Protein AF-A0A812Q4A5-F1 (afdb_monomer_lite)

Foldseek 3Di:
DVVVVVVVVVVVVVVVVVVVVVVVVVLQVVLLVVLVVLLVVLVVLLVQLVVLLVVLVVCLVVVVVCNVVSLVSSVVSLVVSLVSLVVSLVVLVPRDHPSSVVSNVSSVVSVVVSVVSVVSSVVSVVSSVVVVLVVLLVVLLVLLVVLLVLLVVLCVLCVQQPDPVSLVVDDLVRLVVSLVVSQVSLVVSVVSLVVSVVSLVVQLVVLVPDPCSPVSNVSSVVSNVSSVVSCVSSVVSNDRDPVSVVVNVVVVVVVVVVVVVVVVVVVVVVVVVVVVVCVVVPDDPVVVVVVVVVVVVVVVVVVVVPD

Organism: Symbiodinium pilosum (NCBI:txid2952)

Radius of gyration: 51.43 Å; chains: 1; bounding box: 138×44×160 Å

Secondary structure (DSSP, 8-state):
-HHHHHHHHHHHHHHHHHHHHHHHHHHHHHHHHHHHHHHHHHHHHHHHHHHHHHHHHHHHHHT-S-HHHHHHHHHHHHHHHHHHHHHHHHHHTT--SHHHHHHHHHHHHHHHHHHHHHHHHHHHHHHHHHHHHHHHHHHHHHHHHHHHHHHHHHHHHHTTTS-HHHHHHS-HHHHHHHHHHHHHHHHHHHHHHHHHHHHHHHHHHHHTTSTTHHHHHHHHHHHHHHHHHHHHHHGGGGS--HHHHHHHHHHHHHHHHHHHHHHHHHHHHHHHHHHHHHHHS---HHHHHHHHHHHHHHHHHHHHTT-

Structure (mmCIF, N/CA/C/O backbone):
data_AF-A0A812Q4A5-F1
#
_entry.id   AF-A0A812Q4A5-F1
#
loop_
_atom_site.group_PDB
_atom_site.id
_atom_site.type_symbol
_atom_site.label_atom_id
_atom_site.label_alt_id
_atom_site.label_comp_id
_atom_site.label_asym_id
_atom_site.label_entity_id
_atom_site.label_seq_id
_atom_site.pdbx_PDB_ins_code
_atom_site.Cartn_x
_atom_site.Cartn_y
_atom_site.Cartn_z
_atom_site.occupancy
_atom_site.B_iso_or_equiv
_atom_site.auth_seq_id
_atom_site.auth_comp_id
_atom_site.auth_asym_id
_atom_site.auth_atom_id
_atom_site.pdbx_PDB_model_num
ATOM 1 N N . MET A 1 1 ? 56.540 -7.519 -80.095 1.00 78.31 1 MET A N 1
ATOM 2 C CA . MET A 1 1 ? 56.152 -8.317 -78.908 1.00 78.31 1 MET A CA 1
ATOM 3 C C . MET A 1 1 ? 56.169 -7.495 -77.610 1.00 78.31 1 MET A C 1
ATOM 5 O O . MET A 1 1 ? 55.122 -7.383 -76.990 1.00 78.31 1 MET A O 1
ATOM 9 N N . LYS A 1 2 ? 57.275 -6.821 -77.245 1.00 91.12 2 LYS A N 1
ATOM 10 C CA . LYS A 1 2 ? 57.404 -6.014 -76.005 1.00 91.12 2 LYS A CA 1
ATOM 11 C C . LYS A 1 2 ? 56.288 -4.969 -75.765 1.00 91.12 2 LYS A C 1
ATOM 13 O O . LYS A 1 2 ? 55.636 -5.008 -74.731 1.00 91.12 2 LYS A O 1
ATOM 18 N N . LYS A 1 3 ? 55.971 -4.129 -76.762 1.00 92.06 3 LYS A N 1
ATOM 19 C CA . LYS A 1 3 ? 54.892 -3.114 -76.670 1.00 92.06 3 LYS A CA 1
ATOM 20 C C . LYS A 1 3 ? 53.494 -3.700 -76.402 1.00 92.06 3 LYS A C 1
ATOM 22 O O . LYS A 1 3 ? 52.650 -3.052 -75.792 1.00 92.06 3 LYS A O 1
ATOM 27 N N . VAL A 1 4 ? 53.227 -4.918 -76.882 1.00 93.38 4 VAL A N 1
ATOM 28 C CA . VAL A 1 4 ? 51.934 -5.593 -76.670 1.00 93.38 4 VAL A CA 1
ATOM 29 C C . VAL A 1 4 ? 51.833 -6.093 -75.229 1.00 93.38 4 VAL A C 1
ATOM 31 O O . VAL A 1 4 ? 50.792 -5.912 -74.604 1.00 93.38 4 VAL A O 1
ATOM 34 N N . LEU A 1 5 ? 52.924 -6.641 -74.682 1.00 93.38 5 LEU A N 1
ATOM 35 C CA . LEU A 1 5 ? 52.997 -7.086 -73.288 1.00 93.38 5 LEU A CA 1
ATOM 36 C C . LEU A 1 5 ? 52.800 -5.921 -72.305 1.00 93.38 5 LEU A C 1
ATOM 38 O O . LEU A 1 5 ? 51.979 -6.033 -71.401 1.00 93.38 5 LEU A O 1
ATOM 42 N N . GLU A 1 6 ? 53.440 -4.772 -72.539 1.00 95.44 6 GLU A N 1
ATOM 43 C CA . GLU A 1 6 ? 53.267 -3.561 -71.712 1.00 95.44 6 GLU A CA 1
ATOM 44 C C . GLU A 1 6 ? 51.803 -3.062 -71.703 1.00 95.44 6 GLU A C 1
ATOM 46 O O . GLU A 1 6 ? 51.240 -2.707 -70.660 1.00 95.44 6 GLU A O 1
ATOM 51 N N . LYS A 1 7 ? 51.127 -3.089 -72.861 1.00 95.19 7 LYS A N 1
ATOM 52 C CA . LYS A 1 7 ? 49.700 -2.731 -72.968 1.00 95.19 7 LYS A CA 1
ATOM 53 C C . LYS A 1 7 ? 48.787 -3.730 -72.246 1.00 95.19 7 LYS A C 1
ATOM 55 O O . LYS A 1 7 ? 47.748 -3.347 -71.712 1.00 95.19 7 LYS A O 1
ATOM 60 N N . VAL A 1 8 ? 49.137 -5.014 -72.237 1.00 95.81 8 VAL A N 1
ATOM 61 C CA . VAL A 1 8 ? 48.387 -6.032 -71.488 1.00 95.81 8 VAL A CA 1
ATOM 62 C C . VAL A 1 8 ? 48.593 -5.848 -69.984 1.00 95.81 8 VAL A C 1
ATOM 64 O O . VAL A 1 8 ? 47.614 -5.835 -69.241 1.00 95.81 8 VAL A O 1
ATOM 67 N N . GLU A 1 9 ? 49.823 -5.611 -69.532 1.00 95.94 9 GLU A N 1
ATOM 68 C CA . GLU A 1 9 ? 50.143 -5.408 -68.116 1.00 95.94 9 GLU A CA 1
ATOM 69 C C . GLU A 1 9 ? 49.421 -4.186 -67.526 1.00 95.94 9 GLU A C 1
ATOM 71 O O . GLU A 1 9 ? 48.826 -4.257 -66.449 1.00 95.94 9 GLU A O 1
ATOM 76 N N . THR A 1 10 ? 49.398 -3.068 -68.257 1.00 96.56 10 THR A N 1
ATOM 77 C CA . THR A 1 10 ? 48.645 -1.866 -67.855 1.00 96.56 10 THR A CA 1
ATOM 78 C C . THR A 1 10 ? 47.146 -2.138 -67.739 1.00 96.56 10 THR A C 1
ATOM 80 O O . THR A 1 10 ? 46.534 -1.762 -66.738 1.00 96.56 10 THR A O 1
ATOM 83 N N . ARG A 1 11 ? 46.550 -2.859 -68.700 1.00 96.62 11 ARG A N 1
ATOM 84 C CA . ARG A 1 11 ? 45.137 -3.274 -68.629 1.00 96.62 11 ARG A CA 1
ATOM 85 C C . ARG A 1 11 ? 44.859 -4.173 -67.426 1.00 96.62 11 ARG A C 1
ATOM 87 O O . ARG A 1 11 ? 43.839 -3.972 -66.768 1.00 96.62 11 ARG A O 1
ATOM 94 N N . ILE A 1 12 ? 45.755 -5.114 -67.118 1.00 96.75 12 ILE A N 1
ATOM 95 C CA . ILE A 1 12 ? 45.648 -5.988 -65.940 1.00 96.75 12 ILE A CA 1
ATOM 96 C C . ILE A 1 12 ? 45.673 -5.151 -64.657 1.00 96.75 12 ILE A C 1
ATOM 98 O O . ILE A 1 12 ? 44.758 -5.274 -63.845 1.00 96.75 12 ILE A O 1
ATOM 102 N N . LYS A 1 13 ? 46.636 -4.232 -64.503 1.00 97.31 13 LYS A N 1
ATOM 103 C CA . LYS A 1 13 ? 46.721 -3.336 -63.333 1.00 97.31 13 LYS A CA 1
ATOM 104 C C . LYS A 1 13 ? 45.466 -2.472 -63.176 1.00 97.31 13 LYS A C 1
ATOM 106 O O . LYS A 1 13 ? 44.965 -2.297 -62.066 1.00 97.31 13 LYS A O 1
ATOM 111 N N . THR A 1 14 ? 44.919 -1.941 -64.271 1.00 97.06 14 THR A N 1
ATOM 112 C CA . THR A 1 14 ? 43.662 -1.176 -64.237 1.00 97.06 14 THR A CA 1
ATOM 113 C C . THR A 1 14 ? 42.473 -2.048 -63.840 1.00 97.06 14 THR A C 1
ATOM 115 O O . THR A 1 14 ? 41.661 -1.621 -63.019 1.00 97.06 14 THR A O 1
ATOM 118 N N . ALA A 1 15 ? 42.360 -3.259 -64.390 1.00 97.00 15 ALA A N 1
ATOM 119 C CA . ALA A 1 15 ? 41.298 -4.197 -64.038 1.00 97.00 15 ALA A CA 1
ATOM 120 C C . ALA A 1 15 ? 41.380 -4.614 -62.561 1.00 97.00 15 ALA A C 1
ATOM 122 O O . ALA A 1 15 ? 40.363 -4.589 -61.875 1.00 97.00 15 ALA A O 1
ATOM 123 N N . GLN A 1 16 ? 42.583 -4.888 -62.047 1.00 97.31 16 GLN A N 1
ATOM 124 C CA . GLN A 1 16 ? 42.825 -5.189 -60.632 1.00 97.31 16 GLN A CA 1
ATOM 125 C C . GLN A 1 16 ? 42.399 -4.033 -59.719 1.00 97.31 16 GLN A C 1
ATOM 127 O O . GLN A 1 16 ? 41.669 -4.254 -58.760 1.00 97.31 16 GLN A O 1
ATOM 132 N N . LYS A 1 17 ? 42.761 -2.784 -60.051 1.00 97.62 17 LYS A N 1
ATOM 133 C CA . LYS A 1 17 ? 42.311 -1.601 -59.293 1.00 97.62 17 LYS A CA 1
ATOM 134 C C . LYS A 1 17 ? 40.789 -1.441 -59.301 1.00 97.62 17 LYS A C 1
ATOM 136 O O . LYS A 1 17 ? 40.211 -1.084 -58.280 1.00 97.62 17 LYS A O 1
ATOM 141 N N . LYS A 1 18 ? 40.132 -1.676 -60.444 1.00 97.50 18 LYS A N 1
ATOM 142 C CA . LYS A 1 18 ? 38.662 -1.632 -60.538 1.00 97.50 18 LYS A CA 1
ATOM 143 C C . LYS A 1 18 ? 38.019 -2.721 -59.685 1.00 97.50 18 LYS A C 1
ATOM 145 O O . LYS A 1 18 ? 37.069 -2.437 -58.968 1.00 97.50 18 LYS A O 1
ATOM 150 N N . LEU A 1 19 ? 38.553 -3.935 -59.751 1.00 97.38 19 LEU A N 1
ATOM 151 C CA . LEU A 1 19 ? 38.064 -5.072 -58.984 1.00 97.38 19 LEU A CA 1
ATOM 152 C C . LEU A 1 19 ? 38.207 -4.828 -57.476 1.00 97.38 19 LEU A C 1
ATOM 154 O O . LEU A 1 19 ? 37.262 -5.078 -56.736 1.00 97.38 19 LEU A O 1
ATOM 158 N N . GLU A 1 20 ? 39.329 -4.263 -57.033 1.00 97.50 20 GLU A N 1
ATOM 159 C CA . GLU A 1 20 ? 39.533 -3.904 -55.626 1.00 97.50 20 GLU A CA 1
ATOM 160 C C . GLU A 1 20 ? 38.557 -2.818 -55.154 1.00 97.50 20 GLU A C 1
ATOM 162 O O . GLU A 1 20 ? 37.936 -2.958 -54.105 1.00 97.50 20 GLU A O 1
ATOM 167 N N . ARG A 1 21 ? 38.316 -1.781 -55.970 1.00 97.06 21 ARG A N 1
ATOM 168 C CA . ARG A 1 21 ? 37.283 -0.770 -55.673 1.00 97.06 21 ARG A CA 1
ATOM 169 C C . ARG A 1 21 ? 35.889 -1.381 -55.550 1.00 97.06 21 ARG A C 1
ATOM 171 O O . ARG A 1 21 ? 35.148 -1.003 -54.653 1.00 97.06 21 ARG A O 1
ATOM 178 N N . ILE A 1 22 ? 35.535 -2.318 -56.432 1.00 97.31 22 ILE A N 1
ATOM 179 C CA . ILE A 1 22 ? 34.243 -3.015 -56.369 1.00 97.31 22 ILE A CA 1
ATOM 180 C C . ILE A 1 22 ? 34.152 -3.855 -55.092 1.00 97.31 22 ILE A C 1
ATOM 182 O O . ILE A 1 22 ? 33.112 -3.836 -54.446 1.00 97.31 22 ILE A O 1
ATOM 186 N N . ARG A 1 23 ? 35.225 -4.551 -54.692 1.00 96.75 23 ARG A N 1
ATOM 187 C CA . ARG A 1 23 ? 35.254 -5.322 -53.437 1.00 96.75 23 ARG A CA 1
ATOM 188 C C . ARG A 1 23 ? 35.046 -4.436 -52.212 1.00 96.75 23 ARG A C 1
ATOM 190 O O . ARG A 1 23 ? 34.245 -4.791 -51.351 1.00 96.75 23 ARG A O 1
ATOM 197 N N . ILE A 1 24 ? 35.724 -3.290 -52.155 1.00 95.38 24 ILE A N 1
ATOM 198 C CA . ILE A 1 24 ? 35.553 -2.306 -51.077 1.00 95.38 24 ILE A CA 1
ATOM 199 C C . ILE A 1 24 ? 34.112 -1.783 -51.070 1.00 95.38 24 ILE A C 1
ATOM 201 O O . ILE A 1 24 ? 33.444 -1.884 -50.047 1.00 95.38 24 ILE A O 1
ATOM 205 N N . ALA A 1 25 ? 33.588 -1.345 -52.219 1.00 95.81 25 ALA A N 1
ATOM 206 C CA . ALA A 1 25 ? 32.220 -0.836 -52.328 1.00 95.81 25 ALA A CA 1
ATOM 207 C C . ALA A 1 25 ? 31.158 -1.888 -51.953 1.00 95.81 25 ALA A C 1
ATOM 209 O O . ALA A 1 25 ? 30.173 -1.575 -51.290 1.00 95.81 25 ALA A O 1
ATOM 210 N N . GLN A 1 26 ? 31.355 -3.154 -52.336 1.00 96.44 26 GLN A N 1
ATOM 211 C CA . GLN A 1 26 ? 30.469 -4.254 -51.944 1.00 96.44 26 GLN A CA 1
ATOM 212 C C . GLN A 1 26 ? 30.513 -4.519 -50.438 1.00 96.44 26 GLN A C 1
ATOM 214 O O . GLN A 1 26 ? 29.475 -4.798 -49.839 1.00 96.44 26 GLN A O 1
ATOM 219 N N . LYS A 1 27 ? 31.698 -4.442 -49.822 1.00 95.69 27 LYS A N 1
ATOM 220 C CA . LYS A 1 27 ? 31.849 -4.561 -48.369 1.00 95.69 27 LYS A CA 1
ATOM 221 C C . LYS A 1 27 ? 31.126 -3.415 -47.655 1.00 95.69 27 LYS A C 1
ATOM 223 O O . LYS A 1 27 ? 30.335 -3.683 -46.760 1.00 95.69 27 LYS A O 1
ATOM 228 N N . GLU A 1 28 ? 31.340 -2.174 -48.085 1.00 95.81 28 GLU A N 1
ATOM 229 C CA . GLU A 1 28 ? 30.688 -0.986 -47.519 1.00 95.81 28 GLU A CA 1
ATOM 230 C C . GLU A 1 28 ? 29.163 -1.045 -47.640 1.00 95.81 28 GLU A C 1
ATOM 232 O O . GLU A 1 28 ? 28.464 -0.751 -46.673 1.00 95.81 28 GLU A O 1
ATOM 237 N N . LEU A 1 29 ? 28.638 -1.469 -48.796 1.00 96.75 29 LEU A N 1
ATOM 238 C CA . LEU A 1 29 ? 27.197 -1.615 -49.005 1.00 96.75 29 LEU A CA 1
ATOM 239 C C . LEU A 1 29 ? 26.593 -2.651 -48.049 1.00 96.75 29 LEU A C 1
ATOM 241 O O . LEU A 1 29 ? 25.590 -2.367 -47.399 1.00 96.75 29 LEU A O 1
ATOM 245 N N . ARG A 1 30 ? 27.236 -3.816 -47.904 1.00 96.75 30 ARG A N 1
ATOM 246 C CA . ARG A 1 30 ? 26.783 -4.863 -46.973 1.00 96.75 30 ARG A CA 1
ATOM 247 C C . ARG A 1 30 ? 26.834 -4.406 -45.518 1.00 96.75 30 ARG A C 1
ATOM 249 O O . ARG A 1 30 ? 25.898 -4.670 -44.763 1.00 96.75 30 ARG A O 1
ATOM 256 N N . GLU A 1 31 ? 27.917 -3.736 -45.119 1.00 97.12 31 GLU A N 1
ATOM 257 C CA . GLU A 1 31 ? 28.044 -3.180 -43.767 1.00 97.12 31 GLU A CA 1
ATOM 258 C C . GLU A 1 31 ? 26.958 -2.131 -43.514 1.00 97.12 31 GLU A C 1
ATOM 260 O O . GLU A 1 31 ? 26.344 -2.164 -42.453 1.00 97.12 31 GLU A O 1
ATOM 265 N N . ARG A 1 32 ? 26.652 -1.276 -44.500 1.00 97.06 32 ARG A N 1
ATOM 266 C CA . ARG A 1 32 ? 25.593 -0.263 -44.414 1.00 97.06 32 ARG A CA 1
ATOM 267 C C . ARG A 1 32 ? 24.200 -0.867 -44.260 1.00 97.06 32 ARG A C 1
ATOM 269 O O . ARG A 1 32 ? 23.463 -0.459 -43.369 1.00 97.06 32 ARG A O 1
ATOM 276 N N . GLU A 1 33 ? 23.832 -1.827 -45.104 1.00 97.31 33 GLU A N 1
ATOM 277 C CA . GLU A 1 33 ? 22.529 -2.505 -45.019 1.00 97.31 33 GLU A CA 1
ATOM 278 C C . GLU A 1 33 ? 22.355 -3.188 -43.659 1.00 97.31 33 GLU A C 1
ATOM 280 O O . GLU A 1 33 ? 21.335 -3.009 -42.989 1.00 97.31 33 GLU A O 1
ATOM 285 N N . THR A 1 34 ? 23.393 -3.902 -43.214 1.00 96.81 34 THR A N 1
ATOM 286 C CA . THR A 1 34 ? 23.392 -4.559 -41.905 1.00 96.81 34 THR A CA 1
ATOM 287 C C . THR A 1 34 ? 23.269 -3.523 -40.792 1.00 96.81 34 THR A C 1
ATOM 289 O O . THR A 1 34 ? 22.389 -3.635 -39.946 1.00 96.81 34 THR A O 1
ATOM 292 N N . SER A 1 35 ? 24.096 -2.475 -40.799 1.00 97.19 35 SER A N 1
ATOM 293 C CA . SER A 1 35 ? 24.114 -1.466 -39.742 1.00 97.19 35 SER A CA 1
ATOM 294 C C . SER A 1 35 ? 22.783 -0.719 -39.620 1.00 97.19 35 SER A C 1
ATOM 296 O O . SER A 1 35 ? 22.327 -0.473 -38.505 1.00 97.19 35 SER A O 1
ATOM 298 N N . THR A 1 36 ? 22.123 -0.414 -40.742 1.00 97.19 36 THR A N 1
ATOM 299 C CA . THR A 1 36 ? 20.782 0.190 -40.750 1.00 97.19 36 THR A CA 1
ATOM 300 C C . THR A 1 36 ? 19.744 -0.727 -40.104 1.00 97.19 36 THR A C 1
ATOM 302 O O . THR A 1 36 ? 18.977 -0.266 -39.260 1.00 97.19 36 THR A O 1
ATOM 305 N N . ALA A 1 37 ? 19.744 -2.023 -40.431 1.00 97.75 37 ALA A N 1
ATOM 306 C CA . ALA A 1 37 ? 18.819 -2.980 -39.824 1.00 97.75 37 ALA A CA 1
ATOM 307 C C . ALA A 1 37 ? 19.034 -3.119 -38.303 1.00 97.75 37 ALA A C 1
ATOM 309 O O . ALA A 1 37 ? 18.066 -3.142 -37.545 1.00 97.75 37 ALA A O 1
ATOM 310 N N . LEU A 1 38 ? 20.293 -3.151 -37.844 1.00 97.38 38 LEU A N 1
ATOM 311 C CA . LEU A 1 38 ? 20.623 -3.245 -36.414 1.00 97.38 38 LEU A CA 1
ATOM 312 C C . LEU A 1 38 ? 20.163 -2.014 -35.620 1.00 97.38 38 LEU A C 1
ATOM 314 O O . LEU A 1 38 ? 19.660 -2.161 -34.508 1.00 97.38 38 LEU A O 1
ATOM 318 N N . VAL A 1 39 ? 20.331 -0.809 -36.178 1.00 98.00 39 VAL A N 1
ATOM 319 C CA . VAL A 1 39 ? 19.860 0.432 -35.541 1.00 98.00 39 VAL A CA 1
ATOM 320 C C . VAL A 1 39 ? 18.329 0.471 -35.496 1.00 98.00 39 VAL A C 1
ATOM 322 O O . VAL A 1 39 ? 17.772 0.833 -34.463 1.00 98.00 39 VAL A O 1
ATOM 325 N N . SER A 1 40 ? 17.649 0.045 -36.567 1.00 97.94 40 SER A N 1
ATOM 326 C CA . SER A 1 40 ? 16.180 -0.002 -36.623 1.00 97.94 40 SER A CA 1
ATOM 327 C C . SER A 1 40 ? 15.576 -0.926 -35.559 1.00 97.94 40 SER A C 1
ATOM 329 O O . SER A 1 40 ? 14.660 -0.518 -34.853 1.00 97.94 40 SER A O 1
ATOM 331 N N . ASP A 1 41 ? 16.116 -2.139 -35.390 1.00 97.75 41 ASP A N 1
ATOM 332 C CA . ASP A 1 41 ? 15.661 -3.087 -34.354 1.00 97.75 41 ASP A CA 1
ATOM 333 C C . ASP A 1 41 ? 15.785 -2.481 -32.944 1.00 97.75 41 ASP A C 1
ATOM 335 O O . ASP A 1 41 ? 14.851 -2.528 -32.143 1.00 97.75 41 ASP A O 1
ATOM 339 N N . VAL A 1 42 ? 16.909 -1.818 -32.645 1.00 98.25 42 VAL A N 1
ATOM 340 C CA . VAL A 1 42 ? 17.090 -1.117 -31.363 1.00 98.25 42 VAL A CA 1
ATOM 341 C C . VAL A 1 42 ? 16.095 0.031 -31.193 1.00 98.25 42 VAL A C 1
ATOM 343 O O . VAL A 1 42 ? 15.564 0.201 -30.092 1.00 98.25 42 VAL A O 1
ATOM 346 N N . ALA A 1 43 ? 15.809 0.792 -32.250 1.00 98.12 43 ALA A N 1
ATOM 347 C CA . ALA A 1 43 ? 14.835 1.878 -32.201 1.00 98.12 43 ALA A CA 1
ATOM 348 C C . ALA A 1 43 ? 13.429 1.369 -31.828 1.00 98.12 43 ALA A C 1
ATOM 350 O O . ALA A 1 43 ? 12.790 1.942 -30.945 1.00 98.12 43 ALA A O 1
ATOM 351 N N . GLU A 1 44 ? 12.984 0.244 -32.396 1.00 98.25 44 GLU A N 1
ATOM 352 C CA . GLU A 1 44 ? 11.704 -0.393 -32.043 1.00 98.25 44 GLU A CA 1
ATOM 353 C C . GLU A 1 44 ? 11.663 -0.857 -30.574 1.00 98.25 44 GLU A C 1
ATOM 355 O O . GLU A 1 44 ? 10.652 -0.702 -29.873 1.00 98.25 44 GLU A O 1
ATOM 360 N N . LYS A 1 45 ? 12.776 -1.400 -30.052 1.00 98.12 45 LYS A N 1
ATOM 361 C CA . LYS A 1 45 ? 12.867 -1.749 -28.622 1.00 98.12 45 LYS A CA 1
ATOM 362 C C . LYS A 1 45 ? 12.791 -0.510 -27.737 1.00 98.12 45 LYS A C 1
ATOM 364 O O . LYS A 1 45 ? 12.102 -0.549 -26.720 1.00 98.12 45 LYS A O 1
ATOM 369 N N . MET A 1 46 ? 13.449 0.582 -28.119 1.00 98.50 46 MET A N 1
ATOM 370 C CA . MET A 1 46 ? 13.377 1.848 -27.385 1.00 98.50 46 MET A CA 1
ATOM 371 C C . MET A 1 46 ? 11.964 2.444 -27.400 1.00 98.50 46 MET A C 1
ATOM 373 O O . MET A 1 46 ? 11.509 2.940 -26.371 1.00 98.50 46 MET A O 1
ATOM 377 N N . GLU A 1 47 ? 11.227 2.326 -28.506 1.00 98.12 47 GLU A N 1
ATOM 378 C CA . GLU A 1 47 ? 9.812 2.718 -28.558 1.00 98.12 47 GLU A CA 1
ATOM 379 C C . GLU A 1 47 ? 8.961 1.890 -27.582 1.00 98.12 47 GLU A C 1
ATOM 381 O O . GLU A 1 47 ? 8.109 2.429 -26.873 1.00 98.12 47 GLU A O 1
ATOM 386 N N . THR A 1 48 ? 9.229 0.585 -27.486 1.00 98.12 48 THR A N 1
ATOM 387 C CA . THR A 1 48 ? 8.559 -0.301 -26.519 1.00 98.12 48 THR A CA 1
ATOM 388 C C . THR A 1 48 ? 8.846 0.123 -25.074 1.00 98.12 48 THR A C 1
ATOM 390 O O . THR A 1 48 ? 7.932 0.158 -24.251 1.00 98.12 48 THR A O 1
ATOM 393 N N . VAL A 1 49 ? 10.095 0.494 -24.761 1.00 98.38 49 VAL A N 1
ATOM 394 C CA . VAL A 1 49 ? 10.471 1.043 -23.445 1.00 98.38 49 VAL A CA 1
ATOM 395 C C . VAL A 1 49 ? 9.700 2.330 -23.156 1.00 98.38 49 VAL A C 1
ATOM 397 O O . VAL A 1 49 ? 9.121 2.463 -22.080 1.00 98.38 49 VAL A O 1
ATOM 400 N N . ALA A 1 50 ? 9.642 3.253 -24.118 1.00 98.31 50 ALA A N 1
ATOM 401 C CA . ALA A 1 50 ? 8.947 4.525 -23.955 1.00 98.31 50 ALA A CA 1
ATOM 402 C C . ALA A 1 50 ? 7.438 4.341 -23.703 1.00 98.31 50 ALA A C 1
ATOM 404 O O . ALA A 1 50 ? 6.878 5.001 -22.826 1.00 98.31 50 ALA A O 1
ATOM 405 N N . LYS A 1 51 ? 6.783 3.416 -24.421 1.00 98.38 51 LYS A N 1
ATOM 406 C CA . LYS A 1 51 ? 5.367 3.068 -24.198 1.00 98.38 51 LYS A CA 1
ATOM 407 C C . LYS A 1 51 ? 5.138 2.506 -22.795 1.00 98.38 51 LYS A C 1
ATOM 409 O O . LYS A 1 51 ? 4.287 3.024 -22.079 1.00 98.38 51 LYS A O 1
ATOM 414 N N . ALA A 1 52 ? 5.952 1.539 -22.371 1.00 98.19 52 ALA A N 1
ATOM 415 C CA . ALA A 1 52 ? 5.823 0.927 -21.050 1.00 98.19 52 ALA A CA 1
ATOM 416 C C . ALA A 1 52 ? 6.065 1.929 -19.905 1.00 98.19 52 ALA A C 1
ATOM 418 O O . ALA A 1 52 ? 5.378 1.885 -18.888 1.00 98.19 52 ALA A O 1
ATOM 419 N N . ILE A 1 53 ? 7.007 2.869 -20.064 1.00 98.25 53 ILE A N 1
ATOM 420 C CA . ILE A 1 53 ? 7.227 3.947 -19.084 1.00 98.25 53 ILE A CA 1
ATOM 421 C C . ILE A 1 53 ? 6.030 4.893 -19.033 1.00 98.25 53 ILE A C 1
ATOM 423 O O . ILE A 1 53 ? 5.593 5.262 -17.946 1.00 98.25 53 ILE A O 1
ATOM 427 N N . LYS A 1 54 ? 5.477 5.271 -20.190 1.00 98.31 54 LYS A N 1
ATOM 428 C CA . LYS A 1 54 ? 4.292 6.133 -20.254 1.00 98.31 54 LYS A CA 1
ATOM 429 C C . LYS A 1 54 ? 3.089 5.492 -19.558 1.00 98.31 54 LYS A C 1
ATOM 431 O O . LYS A 1 54 ? 2.392 6.178 -18.815 1.00 98.31 54 LYS A O 1
ATOM 436 N N . GLU A 1 55 ? 2.866 4.200 -19.777 1.00 97.75 55 GLU A N 1
ATOM 437 C CA . GLU A 1 55 ? 1.820 3.427 -19.098 1.00 97.75 55 GLU A CA 1
ATOM 438 C C . GLU A 1 55 ? 2.071 3.359 -17.589 1.00 97.75 55 GLU A C 1
ATOM 440 O O . GLU A 1 55 ? 1.202 3.748 -16.811 1.00 97.75 55 GLU A O 1
ATOM 445 N N . ALA A 1 56 ? 3.283 2.978 -17.167 1.00 97.88 56 ALA A N 1
ATOM 446 C CA . ALA A 1 56 ? 3.652 2.931 -15.752 1.00 97.88 56 ALA A CA 1
ATOM 447 C C . ALA A 1 56 ? 3.469 4.285 -15.059 1.00 97.88 56 ALA A C 1
ATOM 449 O O . ALA A 1 56 ? 2.934 4.347 -13.957 1.00 97.88 56 ALA A O 1
ATOM 450 N N . LYS A 1 57 ? 3.849 5.380 -15.720 1.00 97.94 57 LYS A N 1
ATOM 451 C CA . LYS A 1 57 ? 3.634 6.736 -15.219 1.00 97.94 57 LYS A CA 1
ATOM 452 C C . LYS A 1 57 ? 2.150 7.056 -15.049 1.00 97.94 57 LYS A C 1
ATOM 454 O O . LYS A 1 57 ? 1.776 7.579 -14.008 1.00 97.94 57 LYS A O 1
ATOM 459 N N . GLY A 1 58 ? 1.313 6.710 -16.029 1.00 97.38 58 GLY A N 1
ATOM 460 C CA . GLY A 1 58 ? -0.136 6.906 -15.944 1.00 97.38 58 GLY A CA 1
ATOM 461 C C . GLY A 1 58 ? -0.761 6.178 -14.751 1.00 97.38 58 GLY A C 1
ATOM 462 O O . GLY A 1 58 ? -1.535 6.779 -14.011 1.00 97.38 58 GLY A O 1
ATOM 463 N N . VAL A 1 59 ? -0.371 4.921 -14.522 1.00 97.00 59 VAL A N 1
ATOM 464 C CA . VAL A 1 59 ? -0.877 4.111 -13.401 1.00 97.00 59 VAL A CA 1
ATOM 465 C C . VAL A 1 59 ? -0.378 4.641 -12.050 1.00 97.00 59 VAL A C 1
ATOM 467 O O . VAL A 1 59 ? -1.172 4.785 -11.122 1.00 97.00 59 VAL A O 1
ATOM 470 N N . VAL A 1 60 ? 0.908 5.002 -11.943 1.00 96.56 60 VAL A N 1
ATOM 471 C CA . VAL A 1 60 ? 1.496 5.594 -10.722 1.00 96.56 60 VAL A CA 1
ATOM 472 C C . VAL A 1 60 ? 0.859 6.945 -10.392 1.00 96.56 60 VAL A C 1
ATOM 474 O O . VAL A 1 60 ? 0.551 7.232 -9.239 1.00 96.56 60 VAL A O 1
ATOM 477 N N . ASP A 1 61 ? 0.619 7.795 -11.388 1.00 95.81 61 ASP A N 1
ATOM 478 C CA . ASP A 1 61 ? -0.023 9.091 -11.160 1.00 95.81 61 ASP A CA 1
ATOM 479 C C . ASP A 1 61 ? -1.489 8.936 -10.721 1.00 95.81 61 ASP A C 1
ATOM 481 O O . ASP A 1 61 ? -1.975 9.746 -9.929 1.00 95.81 61 ASP A O 1
ATOM 485 N N . ALA A 1 62 ? -2.172 7.884 -11.180 1.00 95.31 62 ALA A N 1
ATOM 486 C CA . ALA A 1 62 ? -3.560 7.595 -10.834 1.00 95.31 62 ALA A CA 1
ATOM 487 C C . ALA A 1 62 ? -3.743 6.826 -9.507 1.00 95.31 62 ALA A C 1
ATOM 489 O O . ALA A 1 62 ? -4.862 6.791 -8.998 1.00 95.31 62 ALA A O 1
ATOM 490 N N . ALA A 1 63 ? -2.678 6.240 -8.943 1.00 91.69 63 ALA A N 1
ATOM 491 C CA . ALA A 1 63 ? -2.707 5.435 -7.715 1.00 91.69 63 ALA A CA 1
ATOM 492 C C . ALA A 1 63 ? -3.759 4.295 -7.744 1.00 91.69 63 ALA A C 1
ATOM 494 O O . ALA A 1 63 ? -4.541 4.121 -6.806 1.00 91.69 63 ALA A O 1
ATOM 495 N N . GLN A 1 64 ? -3.824 3.560 -8.861 1.00 83.56 64 GLN A N 1
ATOM 496 C CA . GLN A 1 64 ? -4.857 2.552 -9.149 1.00 83.56 64 GLN A CA 1
ATOM 497 C C . GLN A 1 64 ? -4.588 1.155 -8.555 1.00 83.56 64 GLN A C 1
ATOM 499 O O . GLN A 1 64 ? -5.390 0.249 -8.761 1.00 83.56 64 GLN A O 1
ATOM 504 N N . GLY A 1 65 ? -3.489 0.949 -7.823 1.00 88.19 65 GLY A N 1
ATOM 505 C CA . GLY A 1 65 ? -3.124 -0.350 -7.239 1.00 88.19 65 GLY A CA 1
ATOM 506 C C . GLY A 1 65 ? -2.437 -1.324 -8.208 1.00 88.19 65 GLY A C 1
ATOM 507 O O . GLY A 1 65 ? -1.971 -2.381 -7.783 1.00 88.19 65 GLY A O 1
ATOM 508 N N . GLU A 1 66 ? -2.337 -0.970 -9.493 1.00 93.56 66 GLU A N 1
ATOM 509 C CA . GLU A 1 66 ? -1.647 -1.736 -10.545 1.00 93.56 66 GLU A CA 1
ATOM 510 C C . GLU A 1 66 ? -0.204 -1.240 -10.794 1.00 93.56 66 GLU A C 1
ATOM 512 O O . GLU A 1 66 ? 0.456 -1.637 -11.759 1.00 93.56 66 GLU A O 1
ATOM 517 N N . GLU A 1 67 ? 0.328 -0.362 -9.932 1.00 95.69 67 GLU A N 1
ATOM 518 C CA . GLU A 1 67 ? 1.617 0.305 -10.163 1.00 95.69 67 GLU A CA 1
ATOM 519 C C . GLU A 1 67 ? 2.774 -0.700 -10.242 1.00 95.69 67 GLU A C 1
ATOM 521 O O . GLU A 1 67 ? 3.699 -0.542 -11.042 1.00 95.69 67 GLU A O 1
ATOM 526 N N . GLU A 1 68 ? 2.734 -1.752 -9.419 1.00 95.62 68 GLU A N 1
ATOM 527 C CA . GLU A 1 68 ? 3.803 -2.751 -9.340 1.00 95.62 68 GLU A CA 1
ATOM 528 C C . GLU A 1 68 ? 3.940 -3.557 -10.640 1.00 95.62 68 GLU A C 1
ATOM 530 O O . GLU A 1 68 ? 5.060 -3.846 -11.075 1.00 95.62 68 GLU A O 1
ATOM 535 N N . GLU A 1 69 ? 2.823 -3.907 -11.278 1.00 96.88 69 GLU A N 1
ATOM 536 C CA . GLU A 1 69 ? 2.829 -4.672 -12.525 1.00 96.88 69 GLU A CA 1
ATOM 537 C C . GLU A 1 69 ? 3.326 -3.817 -13.694 1.00 96.88 69 GLU A C 1
ATOM 539 O O . GLU A 1 69 ? 4.237 -4.234 -14.421 1.00 96.88 69 GLU A O 1
ATOM 544 N N . ALA A 1 70 ? 2.835 -2.581 -13.807 1.00 97.25 70 ALA A N 1
ATOM 545 C CA . ALA A 1 70 ? 3.275 -1.652 -14.842 1.00 97.25 70 ALA A CA 1
ATOM 546 C C . ALA A 1 70 ? 4.777 -1.312 -14.715 1.00 97.25 70 ALA A C 1
ATOM 548 O O . ALA A 1 70 ? 5.520 -1.327 -15.702 1.00 97.25 70 ALA A O 1
ATOM 549 N N . LEU A 1 71 ? 5.280 -1.102 -13.491 1.00 97.81 71 LEU A N 1
ATOM 550 C CA . LEU A 1 71 ? 6.709 -0.864 -13.241 1.00 97.81 71 LEU A CA 1
ATOM 551 C C . LEU A 1 71 ? 7.586 -2.088 -13.549 1.00 97.81 71 LEU A C 1
ATOM 553 O O . LEU A 1 71 ? 8.721 -1.932 -14.025 1.00 97.81 71 LEU A O 1
ATOM 557 N N . LYS A 1 72 ? 7.088 -3.310 -13.310 1.00 97.94 72 LYS A N 1
ATOM 558 C CA . LYS A 1 72 ? 7.770 -4.553 -13.716 1.00 97.94 72 LYS A CA 1
ATOM 559 C C . LYS A 1 72 ? 7.828 -4.680 -15.236 1.00 97.94 72 LYS A C 1
ATOM 561 O O . LYS A 1 72 ? 8.889 -5.027 -15.761 1.00 97.94 72 LYS A O 1
ATOM 566 N N . ALA A 1 73 ? 6.745 -4.356 -15.942 1.00 97.88 73 ALA A N 1
ATOM 567 C CA . ALA A 1 73 ? 6.706 -4.358 -17.403 1.00 97.88 73 ALA A CA 1
ATOM 568 C C . ALA A 1 73 ? 7.724 -3.368 -17.997 1.00 97.88 73 ALA A C 1
ATOM 570 O O . ALA A 1 73 ? 8.550 -3.765 -18.824 1.00 97.88 73 ALA A O 1
ATOM 571 N N . ALA A 1 74 ? 7.757 -2.127 -17.499 1.00 98.19 74 ALA A N 1
ATOM 572 C CA . ALA A 1 74 ? 8.742 -1.122 -17.906 1.00 98.19 74 ALA A CA 1
ATOM 573 C C . ALA A 1 74 ? 10.187 -1.571 -17.621 1.00 98.19 74 ALA A C 1
ATOM 575 O O . ALA A 1 74 ? 11.052 -1.501 -18.497 1.00 98.19 74 ALA A O 1
ATOM 576 N N . SER A 1 75 ? 10.447 -2.120 -16.427 1.00 98.12 75 SER A N 1
ATOM 577 C CA . SER A 1 75 ? 11.772 -2.647 -16.058 1.00 98.12 75 SER A CA 1
ATOM 578 C C . SER A 1 75 ? 12.207 -3.805 -16.967 1.00 98.12 75 SER A C 1
ATOM 580 O O . SER A 1 75 ? 13.375 -3.891 -17.364 1.00 98.12 75 SER A O 1
ATOM 582 N N . ARG A 1 76 ? 11.273 -4.692 -17.335 1.00 98.50 76 ARG A N 1
ATOM 583 C CA . ARG A 1 76 ? 11.526 -5.813 -18.248 1.00 98.50 76 ARG A CA 1
ATOM 584 C C . ARG A 1 76 ? 11.838 -5.315 -19.657 1.00 98.50 76 ARG A C 1
ATOM 586 O O . ARG A 1 76 ? 12.826 -5.762 -20.237 1.00 98.50 76 ARG A O 1
ATOM 593 N N . ALA A 1 77 ? 11.049 -4.377 -20.183 1.00 98.00 77 ALA A N 1
ATOM 594 C CA . ALA A 1 77 ? 11.286 -3.771 -21.492 1.00 98.00 77 ALA A CA 1
ATOM 595 C C . ALA A 1 77 ? 12.671 -3.107 -21.552 1.00 98.00 77 ALA A C 1
ATOM 597 O O . ALA A 1 77 ? 13.449 -3.384 -22.466 1.00 98.00 77 ALA A O 1
ATOM 598 N N . ALA A 1 78 ? 13.025 -2.315 -20.534 1.00 98.31 78 ALA A N 1
ATOM 599 C CA . ALA A 1 78 ? 14.331 -1.665 -20.445 1.00 98.31 78 ALA A CA 1
ATOM 600 C C . ALA A 1 78 ? 15.488 -2.679 -20.382 1.00 98.31 78 ALA A C 1
ATOM 602 O O . ALA A 1 78 ? 16.519 -2.497 -21.033 1.00 98.31 78 ALA A O 1
ATOM 603 N N . SER A 1 79 ? 15.314 -3.787 -19.655 1.00 98.31 79 SER A N 1
ATOM 604 C CA . SER A 1 79 ? 16.321 -4.854 -19.578 1.00 98.31 79 SER A CA 1
ATOM 605 C C . SER A 1 79 ? 16.535 -5.545 -20.928 1.00 98.31 79 SER A C 1
ATOM 607 O O . SER A 1 79 ? 17.677 -5.791 -21.318 1.00 98.31 79 SER A O 1
ATOM 609 N N . LEU A 1 80 ? 15.455 -5.813 -21.673 1.00 97.75 80 LEU A N 1
ATOM 610 C CA . LEU A 1 80 ? 15.539 -6.392 -23.016 1.00 97.75 80 LEU A CA 1
ATOM 611 C C . LEU A 1 80 ? 16.243 -5.441 -23.993 1.00 97.75 80 LEU A C 1
ATOM 613 O O . LEU A 1 80 ? 17.138 -5.870 -24.722 1.00 97.75 80 LEU A O 1
ATOM 617 N N . ALA A 1 81 ? 15.906 -4.147 -23.960 1.00 98.06 81 ALA A N 1
ATOM 618 C CA . ALA A 1 81 ? 16.567 -3.130 -24.777 1.00 98.06 81 ALA A CA 1
ATOM 619 C C . ALA A 1 81 ? 18.068 -3.022 -24.454 1.00 98.06 81 ALA A C 1
ATOM 621 O O . ALA A 1 81 ? 18.893 -2.956 -25.365 1.00 98.06 81 ALA A O 1
ATOM 622 N N . LYS A 1 82 ? 18.446 -3.095 -23.170 1.00 98.50 82 LYS A N 1
ATOM 623 C CA . LYS A 1 82 ? 19.853 -3.081 -22.734 1.00 98.50 82 LYS A CA 1
ATOM 624 C C . LYS A 1 82 ? 20.656 -4.224 -23.351 1.00 98.50 82 LYS A C 1
ATOM 626 O O . LYS A 1 82 ? 21.770 -4.004 -23.834 1.00 98.50 82 LYS A O 1
ATOM 631 N N . VAL A 1 83 ? 20.104 -5.438 -23.323 1.00 98.44 83 VAL A N 1
ATOM 632 C CA . VAL A 1 83 ? 20.750 -6.625 -23.902 1.00 98.44 83 VAL A CA 1
ATOM 633 C C . VAL A 1 83 ? 20.874 -6.470 -25.417 1.00 98.44 83 VAL A C 1
ATOM 635 O O . VAL A 1 83 ? 21.972 -6.652 -25.944 1.00 98.44 83 VAL A O 1
ATOM 638 N N . ALA A 1 84 ? 19.801 -6.048 -26.097 1.00 97.81 84 ALA A N 1
ATOM 639 C CA . ALA A 1 84 ? 19.806 -5.813 -27.539 1.00 97.81 84 ALA A CA 1
ATOM 640 C C . ALA A 1 84 ? 20.886 -4.795 -27.944 1.00 97.81 84 ALA A C 1
ATOM 642 O O . ALA A 1 84 ? 21.766 -5.123 -28.734 1.00 97.81 84 ALA A O 1
ATOM 643 N N . ILE A 1 85 ? 20.909 -3.608 -27.327 1.00 97.94 85 ILE A N 1
ATOM 644 C CA . ILE A 1 85 ? 21.928 -2.576 -27.582 1.00 97.94 85 ILE A CA 1
ATOM 645 C C . ILE A 1 85 ? 23.344 -3.125 -27.375 1.00 97.94 85 ILE A C 1
ATOM 647 O O . ILE A 1 85 ? 24.217 -2.919 -28.217 1.00 97.94 85 ILE A O 1
ATOM 651 N N . SER A 1 86 ? 23.579 -3.862 -26.284 1.00 98.12 86 SER A N 1
ATOM 652 C CA . SER A 1 86 ? 24.904 -4.416 -25.973 1.00 98.12 86 SER A CA 1
ATOM 653 C C . SER A 1 86 ? 25.375 -5.407 -27.040 1.00 98.12 86 SER A C 1
ATOM 655 O O . SER A 1 86 ? 26.527 -5.344 -27.471 1.00 98.12 86 SER A O 1
ATOM 657 N N . MET A 1 87 ? 24.487 -6.293 -27.501 1.00 98.44 87 MET A N 1
ATOM 658 C CA . MET A 1 87 ? 24.792 -7.249 -28.568 1.00 98.44 87 MET A CA 1
ATOM 659 C C . MET A 1 87 ? 25.086 -6.530 -29.889 1.00 98.44 87 MET A C 1
ATOM 661 O O . MET A 1 87 ? 26.115 -6.778 -30.517 1.00 98.44 87 MET A O 1
ATOM 665 N N . LYS A 1 88 ? 24.234 -5.576 -30.273 1.00 98.00 88 LYS A N 1
ATOM 666 C CA . LYS A 1 88 ? 24.354 -4.841 -31.539 1.00 98.00 88 LYS A CA 1
ATOM 667 C C . LYS A 1 88 ? 25.595 -3.947 -31.579 1.00 98.00 88 LYS A C 1
ATOM 669 O O . LYS A 1 88 ? 26.264 -3.875 -32.606 1.00 98.00 88 LYS A O 1
ATOM 674 N N . LEU A 1 89 ? 25.987 -3.349 -30.451 1.00 97.94 89 LEU A N 1
ATOM 675 C CA . LEU A 1 89 ? 27.251 -2.613 -30.335 1.00 97.94 89 LEU A CA 1
ATOM 676 C C . LEU A 1 89 ? 28.473 -3.508 -30.578 1.00 97.94 89 LEU A C 1
ATOM 678 O O . LEU A 1 89 ? 29.444 -3.055 -31.182 1.00 97.94 89 LEU A O 1
ATOM 682 N N . LEU A 1 90 ? 28.460 -4.762 -30.115 1.00 97.94 90 LEU A N 1
ATOM 683 C CA . LEU A 1 90 ? 29.562 -5.703 -30.360 1.00 97.94 90 LEU A CA 1
ATOM 684 C C . LEU A 1 90 ? 29.652 -6.122 -31.831 1.00 97.94 90 LEU A C 1
ATOM 686 O O . LEU A 1 90 ? 30.760 -6.302 -32.337 1.00 97.94 90 LEU A O 1
ATOM 690 N N . GLU A 1 91 ? 28.511 -6.259 -32.508 1.00 97.06 91 GLU A N 1
ATOM 691 C CA . GLU A 1 91 ? 28.448 -6.550 -33.943 1.00 97.06 91 GLU A CA 1
ATOM 692 C C . GLU A 1 91 ? 29.012 -5.381 -34.768 1.00 97.06 91 GLU A C 1
ATOM 694 O O . GLU A 1 91 ? 29.951 -5.572 -35.543 1.00 97.06 91 GLU A O 1
ATOM 699 N N . VAL A 1 92 ? 28.517 -4.157 -34.541 1.00 97.50 92 VAL A N 1
ATOM 700 C CA . VAL A 1 92 ? 28.907 -2.964 -35.317 1.00 97.50 92 VAL A CA 1
ATOM 701 C C . VAL A 1 92 ? 30.368 -2.558 -35.088 1.00 97.50 92 VAL A C 1
ATOM 703 O O . VAL A 1 92 ? 31.011 -2.065 -36.010 1.00 97.50 92 VAL A O 1
ATOM 706 N N . LYS A 1 93 ? 30.956 -2.839 -33.914 1.00 97.00 93 LYS A N 1
ATOM 707 C CA . LYS A 1 93 ? 32.389 -2.592 -33.634 1.00 97.00 93 LYS A CA 1
ATOM 708 C C . LYS A 1 93 ? 33.353 -3.290 -34.600 1.00 97.00 93 LYS A C 1
ATOM 710 O O . LYS A 1 93 ? 34.526 -2.930 -34.648 1.00 97.00 93 LYS A O 1
ATOM 715 N N . ARG 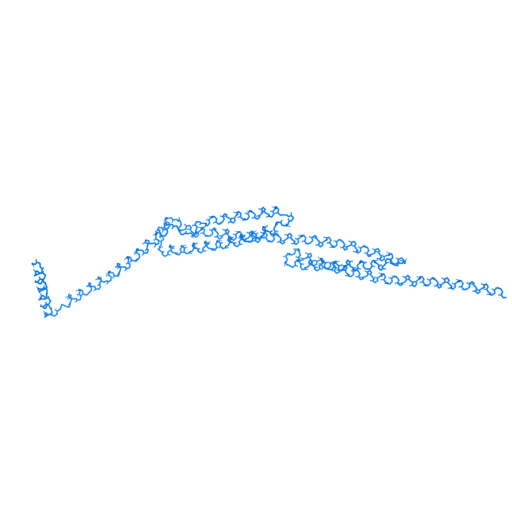A 1 94 ? 32.897 -4.321 -35.317 1.00 95.81 94 ARG A N 1
ATOM 716 C CA . ARG A 1 94 ? 33.708 -5.055 -36.302 1.00 95.81 94 ARG A CA 1
ATOM 717 C C . ARG A 1 94 ? 33.686 -4.403 -37.683 1.00 95.81 94 ARG A C 1
ATOM 719 O O . ARG A 1 94 ? 34.493 -4.776 -38.531 1.00 95.81 94 ARG A O 1
ATOM 726 N N . PHE A 1 95 ? 32.760 -3.478 -37.917 1.00 96.56 95 PHE A N 1
ATOM 727 C CA . PHE A 1 95 ? 32.634 -2.778 -39.186 1.00 96.56 95 PHE A CA 1
ATOM 728 C C . PHE A 1 95 ? 33.707 -1.706 -39.295 1.00 96.56 95 PHE A C 1
ATOM 730 O O . PHE A 1 95 ? 34.052 -1.030 -38.328 1.00 96.56 95 PHE A O 1
ATOM 737 N N . THR A 1 96 ? 34.257 -1.579 -40.496 1.00 92.94 96 THR A N 1
ATOM 738 C CA . THR A 1 96 ? 35.339 -0.629 -40.784 1.00 92.94 96 THR A CA 1
ATOM 739 C C . THR A 1 96 ? 34.872 0.506 -41.683 1.00 92.94 96 THR A C 1
ATOM 741 O O . THR A 1 96 ? 35.554 1.522 -41.779 1.00 92.94 96 THR A O 1
ATOM 744 N N . ALA A 1 97 ? 33.732 0.334 -42.357 1.00 94.44 97 ALA A N 1
ATOM 745 C CA . ALA A 1 97 ? 33.130 1.365 -43.182 1.00 94.44 97 ALA A CA 1
ATOM 746 C C . ALA A 1 97 ? 32.552 2.503 -42.329 1.00 94.44 97 ALA A C 1
ATOM 748 O O . ALA A 1 97 ? 32.136 2.312 -41.183 1.00 94.44 97 ALA A O 1
ATOM 749 N N . GLU A 1 98 ? 32.440 3.686 -42.934 1.00 94.38 98 GLU A N 1
ATOM 750 C CA . GLU A 1 98 ? 31.843 4.871 -42.310 1.00 94.38 98 GLU A CA 1
ATOM 751 C C . GLU A 1 98 ? 30.419 4.610 -41.788 1.00 94.38 98 GLU A C 1
ATOM 753 O O . GLU A 1 98 ? 30.065 5.064 -40.701 1.00 94.38 98 GLU A O 1
ATOM 758 N N . ALA A 1 99 ? 29.630 3.804 -42.507 1.00 93.56 99 ALA A N 1
ATOM 759 C CA . ALA A 1 99 ? 28.288 3.408 -42.083 1.00 93.56 99 ALA A CA 1
ATOM 760 C C . ALA A 1 99 ? 28.284 2.655 -40.737 1.00 93.56 99 ALA A C 1
ATOM 762 O O . ALA A 1 99 ? 27.411 2.884 -39.901 1.00 93.56 99 ALA A O 1
ATOM 763 N N . GLY A 1 100 ? 29.295 1.815 -40.489 1.00 95.00 100 GLY A N 1
ATOM 764 C CA . GLY A 1 100 ? 29.475 1.145 -39.202 1.00 95.00 100 GLY A CA 1
ATOM 765 C C . GLY A 1 100 ? 29.774 2.133 -38.075 1.00 95.00 100 GLY A C 1
ATOM 766 O O . GLY A 1 100 ? 29.168 2.061 -37.010 1.00 95.00 100 GLY A O 1
ATOM 767 N N . ILE A 1 101 ? 30.635 3.123 -38.328 1.00 95.38 101 ILE A N 1
ATOM 768 C CA . ILE A 1 101 ? 30.950 4.180 -37.352 1.00 95.38 101 ILE A CA 1
ATOM 769 C C . ILE A 1 101 ? 29.699 5.004 -37.015 1.00 95.38 101 ILE A C 1
ATOM 771 O O . ILE A 1 101 ? 29.455 5.305 -35.846 1.00 95.38 101 ILE A O 1
ATOM 775 N N . GLN A 1 102 ? 28.890 5.352 -38.019 1.00 96.56 102 GLN A N 1
ATOM 776 C CA . GLN A 1 102 ? 27.633 6.078 -37.816 1.00 96.56 102 GLN A CA 1
ATOM 777 C C . GLN A 1 102 ? 26.644 5.262 -36.974 1.00 96.56 102 GLN A C 1
ATOM 779 O O . GLN A 1 102 ? 26.136 5.766 -35.975 1.00 96.56 102 GLN A O 1
ATOM 784 N N . ALA A 1 103 ? 26.442 3.982 -37.298 1.00 97.44 103 ALA A N 1
ATOM 785 C CA . ALA A 1 103 ? 25.573 3.109 -36.513 1.00 97.44 103 ALA A CA 1
ATOM 786 C C . ALA A 1 103 ? 26.071 2.907 -35.076 1.00 97.44 103 ALA A C 1
ATOM 788 O O . ALA A 1 103 ? 25.266 2.865 -34.149 1.00 97.44 103 ALA A O 1
ATOM 789 N N . GLN A 1 104 ? 27.389 2.836 -34.861 1.00 97.81 104 GLN A N 1
ATOM 790 C CA . GLN A 1 104 ? 27.957 2.769 -33.516 1.00 97.81 104 GLN A CA 1
ATOM 791 C C . GLN A 1 104 ? 27.581 4.007 -32.692 1.00 97.81 104 GLN A C 1
ATOM 793 O O . GLN A 1 104 ? 27.226 3.859 -31.524 1.00 97.81 104 GLN A O 1
ATOM 798 N N . ARG A 1 105 ? 27.627 5.207 -33.288 1.00 98.06 105 ARG A N 1
ATOM 799 C CA . ARG A 1 105 ? 27.204 6.449 -32.620 1.00 98.06 105 ARG A CA 1
ATOM 800 C C . ARG A 1 105 ? 25.715 6.425 -32.282 1.00 98.06 105 ARG A C 1
ATOM 802 O O . ARG A 1 105 ? 25.373 6.638 -31.125 1.00 98.06 105 ARG A O 1
ATOM 809 N N . 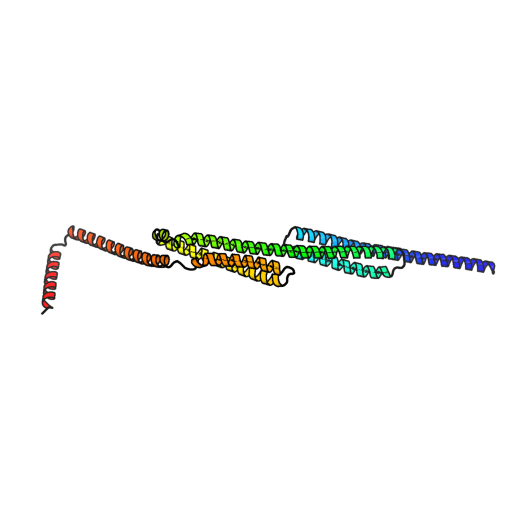SER A 1 106 ? 24.848 6.062 -33.228 1.00 97.81 106 SER A N 1
ATOM 810 C CA . SER A 1 106 ? 23.402 5.961 -32.971 1.00 97.81 106 SER A CA 1
ATOM 811 C C . SER A 1 106 ? 23.067 4.939 -31.876 1.00 97.81 106 SER A C 1
ATOM 813 O O . SER A 1 106 ? 22.234 5.193 -31.010 1.00 97.81 106 SER A O 1
ATOM 815 N N . LEU A 1 107 ? 23.755 3.793 -31.843 1.00 97.88 107 LEU A N 1
ATOM 816 C CA . LEU A 1 107 ? 23.590 2.812 -30.765 1.00 97.88 107 LEU A CA 1
ATOM 817 C C . LEU A 1 107 ? 24.071 3.346 -29.404 1.00 97.88 107 LEU A C 1
ATOM 819 O O . LEU A 1 107 ? 23.463 3.032 -28.381 1.00 97.88 107 LEU A O 1
ATOM 823 N N . GLN A 1 108 ? 25.133 4.158 -29.371 1.00 98.25 108 GLN A N 1
ATOM 824 C CA . GLN A 1 108 ? 25.589 4.836 -28.150 1.00 98.25 108 GLN A CA 1
ATOM 825 C C . GLN A 1 108 ? 24.593 5.905 -27.674 1.00 98.25 108 GLN A C 1
ATOM 827 O O . GLN A 1 108 ? 24.364 6.024 -26.472 1.00 98.25 108 GLN A O 1
ATOM 832 N N . GLU A 1 109 ? 23.958 6.640 -28.586 1.00 98.31 109 GLU A N 1
ATOM 833 C CA . GLU A 1 109 ? 22.884 7.588 -28.261 1.00 98.31 109 GLU A CA 1
ATOM 834 C C . GLU A 1 109 ? 21.668 6.867 -27.660 1.00 98.31 109 GLU A C 1
ATOM 836 O O . GLU A 1 109 ? 21.174 7.258 -26.601 1.00 98.31 109 GLU A O 1
ATOM 841 N N . HIS A 1 110 ? 21.237 5.748 -28.254 1.00 98.12 110 HIS A N 1
ATOM 842 C CA . HIS A 1 110 ? 20.188 4.906 -27.667 1.00 98.12 110 HIS A CA 1
ATOM 843 C C . HIS A 1 110 ? 20.589 4.343 -26.299 1.00 98.12 110 HIS A C 1
ATOM 845 O O . HIS A 1 110 ? 19.755 4.277 -25.399 1.00 98.12 110 HIS A O 1
ATOM 851 N N . GLN A 1 111 ? 21.862 3.984 -26.104 1.00 98.31 111 GLN A N 1
ATOM 852 C CA . GLN A 1 111 ? 22.369 3.553 -24.801 1.00 98.31 111 GLN A CA 1
ATOM 853 C C . GLN A 1 111 ? 22.239 4.659 -23.741 1.00 98.31 111 GLN A C 1
ATOM 855 O O . GLN A 1 111 ? 21.822 4.370 -22.619 1.00 98.31 111 GLN A O 1
ATOM 860 N N . GLN A 1 112 ? 22.566 5.910 -24.082 1.00 98.38 112 GLN A N 1
ATOM 861 C CA . GLN A 1 112 ? 22.392 7.060 -23.185 1.00 98.38 112 GLN A CA 1
ATOM 862 C C . GLN A 1 112 ? 20.910 7.334 -22.902 1.00 98.38 112 GLN A C 1
ATOM 864 O O . GLN A 1 112 ? 20.525 7.519 -21.749 1.00 98.38 112 GLN A O 1
ATOM 869 N N . SER A 1 113 ? 20.058 7.283 -23.929 1.00 97.88 113 SER A N 1
ATOM 870 C CA . SER A 1 113 ? 18.606 7.424 -23.773 1.00 97.88 113 SER A CA 1
ATOM 871 C C . SER A 1 113 ? 18.028 6.353 -22.838 1.00 97.88 113 SER A C 1
ATOM 873 O O . SER A 1 113 ? 17.274 6.679 -21.923 1.00 97.88 113 SER A O 1
ATOM 875 N N . LEU A 1 114 ? 18.460 5.095 -22.981 1.00 97.94 114 LEU A N 1
ATOM 876 C CA . LEU A 1 114 ? 18.048 4.000 -22.103 1.00 97.94 114 LEU A CA 1
ATOM 877 C C . LEU A 1 114 ? 18.483 4.211 -20.646 1.00 97.94 114 LEU A C 1
ATOM 879 O O . LEU A 1 114 ? 17.742 3.850 -19.735 1.00 97.94 114 LEU A O 1
ATOM 883 N N . GLN A 1 115 ? 19.662 4.793 -20.402 1.00 98.25 115 GLN A N 1
ATOM 884 C CA . GLN A 1 115 ? 20.081 5.159 -19.043 1.00 98.25 115 GLN A CA 1
ATOM 885 C C . GLN A 1 115 ? 19.143 6.206 -18.430 1.00 98.25 115 GLN A C 1
ATOM 887 O O . GLN A 1 115 ? 18.771 6.068 -17.265 1.00 98.25 115 GLN A O 1
ATOM 892 N N . GLY A 1 116 ? 18.704 7.192 -19.219 1.00 97.94 116 GLY A N 1
ATOM 893 C CA . GLY A 1 116 ? 17.672 8.147 -18.807 1.00 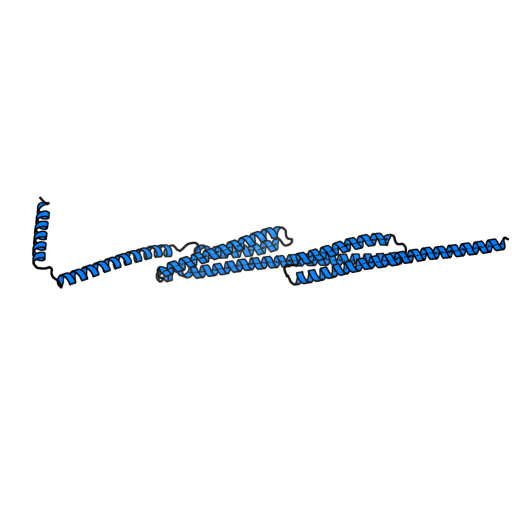97.94 116 GLY A CA 1
ATOM 894 C C . GLY A 1 116 ? 16.347 7.462 -18.463 1.00 97.94 116 GLY A C 1
ATOM 895 O O . GLY A 1 116 ? 15.794 7.693 -17.391 1.00 97.94 116 GLY A O 1
ATOM 896 N N . SER A 1 117 ? 15.884 6.545 -19.316 1.00 97.62 117 SER A N 1
ATOM 897 C CA . SER A 1 117 ? 14.675 5.744 -19.077 1.00 97.62 117 SER A CA 1
ATOM 898 C C . SER A 1 117 ? 14.758 4.879 -17.811 1.00 97.62 117 SER A C 1
ATOM 900 O O . SER A 1 117 ? 13.778 4.761 -17.083 1.00 97.62 117 SER A O 1
ATOM 902 N N . LEU A 1 118 ? 15.919 4.285 -17.515 1.00 98.12 118 LEU A N 1
ATOM 903 C CA . LEU A 1 118 ? 16.129 3.524 -16.276 1.00 98.12 118 LEU A CA 1
ATOM 904 C C . LEU A 1 118 ? 16.056 4.424 -15.036 1.00 98.12 118 LEU A C 1
ATOM 906 O O . LEU A 1 118 ? 15.401 4.055 -14.064 1.00 98.12 118 LEU A O 1
ATOM 910 N N . ALA A 1 119 ? 16.667 5.611 -15.089 1.00 98.38 119 ALA A N 1
ATOM 911 C CA . ALA A 1 119 ? 16.571 6.586 -14.007 1.00 98.38 119 ALA A CA 1
ATOM 912 C C . ALA A 1 119 ? 15.119 7.047 -13.785 1.00 98.38 119 ALA A C 1
ATOM 914 O O . ALA A 1 119 ? 14.678 7.156 -12.643 1.00 98.38 119 ALA A O 1
ATOM 915 N N . GLU A 1 120 ? 14.351 7.258 -14.859 1.00 98.25 120 GLU A N 1
ATOM 916 C CA . GLU A 1 120 ? 12.923 7.584 -14.767 1.00 98.25 120 GLU A CA 1
ATOM 917 C C . GLU A 1 120 ? 12.118 6.451 -14.113 1.00 98.25 120 GLU A C 1
ATOM 919 O O . GLU A 1 120 ? 11.318 6.710 -13.215 1.00 98.25 120 GLU A O 1
ATOM 924 N N . ILE A 1 121 ? 12.368 5.189 -14.485 1.00 98.00 121 ILE A N 1
ATOM 925 C CA . ILE A 1 121 ? 11.736 4.026 -13.840 1.00 98.00 121 ILE A CA 1
ATOM 926 C C . ILE A 1 121 ? 12.031 4.001 -12.334 1.00 98.00 121 ILE A C 1
ATOM 928 O O . ILE A 1 121 ? 11.133 3.714 -11.542 1.00 98.00 121 ILE A O 1
ATOM 932 N N . ASP A 1 122 ? 13.260 4.307 -11.915 1.00 98.19 122 ASP A N 1
ATOM 933 C CA . ASP A 1 122 ? 13.621 4.326 -10.495 1.00 98.19 122 ASP A CA 1
ATOM 934 C C . ASP A 1 122 ? 12.942 5.475 -9.734 1.00 98.19 122 ASP A C 1
ATOM 936 O O . ASP A 1 122 ? 12.498 5.282 -8.600 1.00 98.19 122 ASP A O 1
ATOM 940 N N . VAL A 1 123 ? 12.773 6.643 -10.364 1.00 98.00 123 VAL A N 1
ATOM 941 C CA . VAL A 1 123 ? 11.959 7.740 -9.812 1.00 98.00 123 VAL A CA 1
ATO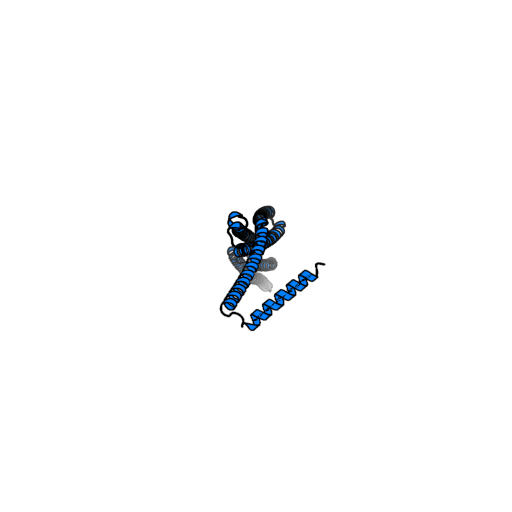M 942 C C . VAL A 1 123 ? 10.500 7.304 -9.647 1.00 98.00 123 VAL A C 1
ATOM 944 O O . VAL A 1 123 ? 9.916 7.521 -8.585 1.00 98.00 123 VAL A O 1
ATOM 947 N N . LEU A 1 124 ? 9.916 6.640 -10.650 1.00 97.88 124 LEU A N 1
ATOM 948 C CA . LEU A 1 124 ? 8.539 6.143 -10.568 1.00 97.88 124 LEU A CA 1
ATOM 949 C C . LEU A 1 124 ? 8.374 5.069 -9.483 1.00 97.88 124 LEU A C 1
ATOM 951 O O . LEU A 1 124 ? 7.376 5.083 -8.766 1.00 97.88 124 LEU A O 1
ATOM 955 N N . LYS A 1 125 ? 9.359 4.179 -9.298 1.00 97.56 125 LYS A N 1
ATOM 956 C CA . LYS A 1 125 ? 9.363 3.196 -8.198 1.00 97.56 125 LYS A CA 1
ATOM 957 C C . LYS A 1 125 ? 9.355 3.864 -6.828 1.00 97.56 125 LYS A C 1
ATOM 959 O O . LYS A 1 125 ? 8.594 3.441 -5.961 1.00 97.56 125 LYS A O 1
ATOM 964 N N . LYS A 1 126 ? 10.179 4.900 -6.632 1.00 96.62 126 LYS A N 1
ATOM 965 C CA . LYS A 1 126 ? 10.200 5.675 -5.381 1.00 96.62 126 LYS A CA 1
ATOM 966 C C . LYS A 1 126 ? 8.851 6.343 -5.130 1.00 96.62 126 LYS A C 1
ATOM 968 O O . LYS A 1 126 ? 8.268 6.141 -4.070 1.00 96.62 126 LYS A O 1
ATOM 973 N N . LYS A 1 127 ? 8.304 7.019 -6.143 1.00 96.69 127 LYS A N 1
ATOM 974 C CA . LYS A 1 127 ? 6.988 7.665 -6.066 1.00 96.69 127 LYS A CA 1
ATOM 975 C C . LYS A 1 127 ? 5.864 6.679 -5.723 1.00 96.69 127 LYS A C 1
ATOM 977 O O . LYS A 1 127 ? 5.052 6.961 -4.847 1.00 96.69 127 LYS A O 1
ATOM 982 N N . ALA A 1 128 ? 5.833 5.510 -6.364 1.00 96.75 128 ALA A N 1
ATOM 983 C CA . ALA A 1 128 ? 4.843 4.472 -6.075 1.00 96.75 128 ALA A CA 1
ATOM 984 C C . ALA A 1 128 ? 4.975 3.937 -4.637 1.00 96.75 128 ALA A C 1
ATOM 986 O O . ALA A 1 128 ? 3.977 3.725 -3.946 1.00 96.75 128 ALA A O 1
ATOM 987 N N . ALA A 1 129 ? 6.208 3.747 -4.154 1.00 94.44 129 ALA A N 1
ATOM 988 C CA . ALA A 1 129 ? 6.461 3.322 -2.780 1.00 94.44 129 ALA A CA 1
ATOM 989 C C . ALA A 1 129 ? 6.001 4.372 -1.751 1.00 94.44 129 ALA A C 1
ATOM 991 O O . ALA A 1 129 ? 5.388 4.004 -0.746 1.00 94.44 129 ALA A O 1
ATOM 992 N N . GLU A 1 130 ? 6.247 5.657 -2.017 1.00 94.75 130 GLU A N 1
ATOM 993 C CA . GLU A 1 130 ? 5.769 6.782 -1.204 1.00 94.75 130 GLU A CA 1
ATOM 994 C C . GLU A 1 130 ? 4.237 6.846 -1.177 1.00 94.75 130 GLU A C 1
ATOM 996 O O . GLU A 1 130 ? 3.643 6.887 -0.104 1.00 94.75 130 GLU A O 1
ATOM 1001 N N . GLN A 1 131 ? 3.567 6.770 -2.331 1.00 95.38 131 GLN A N 1
ATOM 1002 C CA . GLN A 1 131 ? 2.099 6.772 -2.404 1.00 95.38 131 GLN A CA 1
ATOM 1003 C C . GLN A 1 131 ? 1.472 5.589 -1.658 1.00 95.38 131 GLN A C 1
ATOM 1005 O O . GLN A 1 131 ? 0.505 5.768 -0.912 1.00 95.38 131 GLN A O 1
ATOM 1010 N N . LYS A 1 132 ? 2.034 4.382 -1.814 1.00 95.19 132 LYS A N 1
ATOM 1011 C CA . LYS A 1 132 ? 1.592 3.187 -1.081 1.00 95.19 132 LYS A CA 1
ATOM 1012 C C . LYS A 1 132 ? 1.727 3.379 0.424 1.00 95.19 132 LYS A C 1
ATOM 1014 O O . LYS A 1 132 ? 0.886 2.926 1.197 1.00 95.19 132 LYS A O 1
ATOM 1019 N N . GLU A 1 133 ? 2.790 4.044 0.853 1.00 94.69 133 GLU A N 1
ATOM 1020 C CA . GLU A 1 133 ? 3.012 4.345 2.256 1.00 94.69 133 GLU A CA 1
ATOM 1021 C C . GLU A 1 133 ? 2.027 5.398 2.785 1.00 94.69 133 GLU A C 1
ATOM 1023 O O . GLU A 1 133 ? 1.397 5.158 3.816 1.00 94.69 133 GLU A O 1
ATOM 1028 N N . VAL A 1 134 ? 1.775 6.469 2.028 1.00 95.06 134 VAL A N 1
ATOM 1029 C CA . VAL A 1 134 ? 0.755 7.476 2.355 1.00 95.06 134 VAL A CA 1
ATOM 1030 C C . VAL A 1 134 ? -0.633 6.840 2.463 1.00 95.06 134 VAL A C 1
ATOM 1032 O O . VAL A 1 134 ? -1.380 7.149 3.391 1.00 95.06 134 VAL A O 1
ATOM 1035 N N . SER A 1 135 ? -0.983 5.930 1.549 1.00 95.44 135 SER A N 1
ATOM 1036 C CA . SER A 1 135 ? -2.244 5.180 1.593 1.00 95.44 135 SER A CA 1
ATOM 1037 C C . SER A 1 135 ? -2.371 4.362 2.885 1.00 95.44 135 SER A C 1
ATOM 1039 O O . SER A 1 135 ? -3.355 4.517 3.609 1.00 95.44 135 SER A O 1
ATOM 1041 N N . LYS A 1 136 ? -1.332 3.596 3.248 1.00 96.00 136 LYS A N 1
ATOM 1042 C CA . LYS A 1 136 ? -1.283 2.837 4.509 1.00 96.00 136 LYS A CA 1
ATOM 1043 C C . LYS A 1 136 ? -1.420 3.735 5.744 1.00 96.00 136 LYS A C 1
ATOM 1045 O O . LYS A 1 136 ? -2.155 3.389 6.667 1.00 96.00 136 LYS A O 1
ATOM 1050 N N . ARG A 1 137 ? -0.748 4.896 5.768 1.00 96.50 137 ARG A N 1
ATOM 1051 C CA . ARG A 1 137 ? -0.876 5.872 6.869 1.00 96.50 137 ARG A CA 1
ATOM 1052 C C . ARG A 1 137 ? -2.307 6.403 6.984 1.00 96.50 137 ARG A C 1
ATOM 1054 O O . ARG A 1 137 ? -2.837 6.481 8.090 1.00 96.50 137 ARG A O 1
ATOM 1061 N N . ARG A 1 138 ? -2.942 6.748 5.858 1.00 97.38 138 ARG A N 1
ATOM 1062 C CA . ARG A 1 138 ? -4.336 7.226 5.826 1.00 97.38 138 ARG A CA 1
ATOM 1063 C C . ARG A 1 138 ? -5.312 6.167 6.323 1.00 97.38 138 ARG A C 1
ATOM 1065 O O . ARG A 1 138 ? -6.189 6.486 7.116 1.00 97.38 138 ARG A O 1
ATOM 1072 N N . GLU A 1 139 ? -5.147 4.921 5.891 1.00 97.44 139 GLU A N 1
ATOM 1073 C CA . GLU A 1 139 ? -5.988 3.812 6.343 1.00 97.44 139 GLU A CA 1
ATOM 1074 C C . GLU A 1 139 ? -5.834 3.567 7.854 1.00 97.44 139 GLU A C 1
ATOM 1076 O O . GLU A 1 139 ? -6.835 3.441 8.558 1.00 97.44 139 GLU A O 1
ATOM 1081 N N . ALA A 1 140 ? -4.604 3.608 8.380 1.00 98.19 140 ALA A N 1
ATOM 1082 C CA . ALA A 1 140 ? -4.363 3.516 9.820 1.00 98.19 140 ALA A CA 1
ATOM 1083 C C . ALA A 1 140 ? -5.001 4.681 10.600 1.00 98.19 140 ALA A C 1
ATOM 1085 O O . ALA A 1 140 ? -5.629 4.442 11.629 1.00 98.19 140 ALA A O 1
ATOM 1086 N N . SER A 1 141 ? -4.893 5.924 10.106 1.00 98.38 141 SER A N 1
ATOM 1087 C CA . SER A 1 141 ? -5.562 7.089 10.716 1.00 98.38 141 SER A CA 1
ATOM 1088 C C . SER A 1 141 ? -7.074 6.905 10.749 1.00 98.38 141 SER A C 1
ATOM 1090 O O . SER A 1 141 ? -7.682 7.057 11.803 1.00 98.38 141 SER A O 1
ATOM 1092 N N . ARG A 1 142 ? -7.669 6.480 9.628 1.00 98.56 142 ARG A N 1
ATOM 1093 C CA . ARG A 1 142 ? -9.104 6.205 9.536 1.00 98.56 142 ARG A CA 1
ATOM 1094 C C . ARG A 1 142 ? -9.541 5.136 10.539 1.00 98.56 142 ARG A C 1
ATOM 1096 O O . ARG A 1 142 ? -10.587 5.280 11.154 1.00 98.56 142 ARG A O 1
ATOM 1103 N N . LYS A 1 143 ? -8.751 4.075 10.737 1.00 98.31 143 LYS A N 1
ATOM 1104 C CA . LYS A 1 143 ? -9.058 3.039 11.739 1.00 98.31 143 LYS A CA 1
ATOM 1105 C C . LYS A 1 143 ? -8.998 3.553 13.174 1.00 98.31 143 LYS A C 1
ATOM 1107 O O . LYS A 1 143 ? -9.807 3.128 13.993 1.00 98.31 143 LYS A O 1
ATOM 1112 N N . VAL A 1 144 ? -8.076 4.467 13.474 1.00 98.69 144 VAL A N 1
ATOM 1113 C CA . VAL A 1 144 ? -8.037 5.149 14.776 1.00 98.69 144 VAL A CA 1
ATOM 1114 C C . VAL A 1 144 ? -9.248 6.065 14.944 1.00 98.69 144 VAL A C 1
ATOM 1116 O O . VAL A 1 144 ? -9.889 6.004 15.982 1.00 98.69 144 VAL A O 1
ATOM 1119 N N . GLU A 1 145 ? -9.612 6.841 13.922 1.00 98.62 145 GLU A N 1
ATOM 1120 C CA . GLU A 1 145 ? -10.805 7.704 13.935 1.00 98.62 145 GLU A CA 1
ATOM 1121 C C . GLU A 1 145 ? -12.104 6.895 14.106 1.00 98.62 145 GLU A C 1
ATOM 1123 O O . GLU A 1 145 ? -12.974 7.281 14.880 1.00 98.62 145 GLU A O 1
ATOM 1128 N N . GLU A 1 146 ? -12.228 5.739 13.440 1.00 98.38 146 GLU A N 1
ATOM 1129 C CA . GLU A 1 146 ? -13.349 4.804 13.623 1.00 98.38 146 GLU A CA 1
ATOM 1130 C C . GLU A 1 146 ? -13.424 4.296 15.078 1.00 98.38 146 GLU A C 1
ATOM 1132 O O . GLU A 1 146 ? -14.507 4.267 15.663 1.00 98.38 146 GLU A O 1
ATOM 1137 N N . ALA A 1 147 ? -12.287 3.930 15.682 1.00 98.56 147 ALA A N 1
ATOM 1138 C CA . ALA A 1 147 ? -12.232 3.482 17.075 1.00 98.56 147 ALA A CA 1
ATOM 1139 C C . ALA A 1 147 ? -12.550 4.611 18.073 1.00 98.56 147 ALA A C 1
ATOM 1141 O O . ALA A 1 147 ? -13.261 4.378 19.047 1.00 98.56 147 ALA A O 1
ATOM 1142 N N . GLU A 1 148 ? -12.069 5.830 17.823 1.00 98.62 148 GLU A N 1
ATOM 1143 C CA . GLU A 1 148 ? -12.375 7.018 18.631 1.00 98.62 148 GLU A CA 1
ATOM 1144 C C . GLU A 1 148 ? -13.865 7.373 18.579 1.00 98.62 148 GLU A C 1
ATOM 1146 O O . GLU A 1 148 ? -14.471 7.610 19.620 1.00 98.62 148 GLU A O 1
ATOM 1151 N N . ALA A 1 149 ? -14.481 7.344 17.395 1.00 98.50 149 ALA A N 1
ATOM 1152 C CA . ALA A 1 149 ? -15.910 7.614 17.246 1.00 98.50 149 ALA A CA 1
ATOM 1153 C C . ALA A 1 149 ? -16.778 6.565 17.965 1.00 98.50 149 ALA A C 1
ATOM 1155 O O . ALA A 1 149 ? -17.798 6.899 18.571 1.00 98.50 149 ALA A O 1
ATOM 1156 N N . LEU A 1 150 ? -16.378 5.287 17.927 1.00 98.06 150 LEU A N 1
ATOM 1157 C CA . LEU A 1 150 ? -17.043 4.232 18.698 1.00 98.06 150 LEU A CA 1
ATOM 1158 C C . LEU A 1 150 ? -16.839 4.415 20.205 1.00 98.06 150 LEU A C 1
ATOM 1160 O O . LEU A 1 150 ? -17.781 4.207 20.970 1.00 98.06 150 LEU A O 1
ATOM 1164 N N . ALA A 1 151 ? -15.651 4.850 20.630 1.00 98.38 151 ALA A N 1
ATOM 1165 C CA . ALA A 1 151 ? -15.371 5.155 22.027 1.00 98.38 151 ALA A CA 1
ATOM 1166 C C . ALA A 1 151 ? -16.261 6.288 22.554 1.00 98.38 151 ALA A C 1
ATOM 1168 O O . ALA A 1 151 ? -16.914 6.119 23.581 1.00 98.38 151 ALA A O 1
ATOM 1169 N N . GLU A 1 152 ? -16.372 7.387 21.808 1.00 98.25 152 GLU A N 1
ATOM 1170 C CA . GLU A 1 152 ? -17.264 8.500 22.144 1.00 98.25 152 GLU A CA 1
ATOM 1171 C C . GLU A 1 152 ? -18.730 8.043 22.212 1.00 98.25 152 GLU A C 1
ATOM 1173 O O . GLU A 1 152 ? -19.451 8.358 23.159 1.00 98.25 152 GLU A O 1
ATOM 1178 N N . LYS A 1 153 ? -19.177 7.232 21.245 1.00 97.56 153 LYS A N 1
ATOM 1179 C CA . LYS A 1 153 ? -20.530 6.662 21.259 1.00 97.56 153 LYS A CA 1
ATOM 1180 C C . LYS A 1 153 ? -20.763 5.774 22.485 1.00 97.56 153 LYS A C 1
ATOM 1182 O O . LYS A 1 153 ? -21.843 5.835 23.068 1.00 97.56 153 LYS A O 1
ATOM 1187 N N . ALA A 1 154 ? -19.780 4.965 22.879 1.00 97.19 154 ALA A N 1
ATOM 1188 C CA . ALA A 1 154 ? -19.871 4.126 24.069 1.00 97.19 154 ALA A CA 1
ATOM 1189 C C . ALA A 1 154 ? -20.019 4.976 25.343 1.00 97.19 154 ALA A C 1
ATOM 1191 O O . ALA A 1 154 ? -20.926 4.708 26.130 1.00 97.19 154 ALA A O 1
ATOM 1192 N N . GLU A 1 155 ? -19.236 6.052 25.493 1.00 97.25 155 GLU A N 1
ATOM 1193 C CA . GLU A 1 155 ? -19.384 7.009 26.603 1.00 97.25 155 GLU A CA 1
ATOM 1194 C C . GLU A 1 155 ? -20.767 7.677 26.617 1.00 97.25 155 GLU A C 1
ATOM 1196 O O . GLU A 1 155 ? -21.409 7.789 27.660 1.00 97.25 155 GLU A O 1
ATOM 1201 N N . GLN A 1 156 ? -21.285 8.077 25.454 1.00 96.31 156 GLN A N 1
ATOM 1202 C CA . GLN A 1 156 ? -22.628 8.657 25.365 1.00 96.31 156 GLN A CA 1
ATOM 1203 C C . GLN A 1 156 ? -23.716 7.652 25.768 1.00 96.31 156 GLN A C 1
ATOM 1205 O O . GLN A 1 156 ? -24.665 8.015 26.464 1.00 96.31 156 GLN A O 1
ATOM 1210 N N . THR A 1 157 ? -23.591 6.383 25.357 1.00 95.06 157 THR A N 1
ATOM 1211 C CA . THR A 1 157 ? -24.543 5.333 25.756 1.00 95.06 157 THR A CA 1
ATOM 1212 C C . THR A 1 157 ? -24.443 4.977 27.234 1.00 95.06 157 THR A C 1
ATOM 1214 O O . THR A 1 157 ? -25.453 4.617 27.841 1.00 95.06 157 THR A O 1
ATOM 1217 N N . SER A 1 158 ? -23.254 5.098 27.823 1.00 95.44 158 SER A N 1
ATOM 1218 C CA . SER A 1 158 ? -23.028 4.803 29.231 1.00 95.44 158 SER A CA 1
ATOM 1219 C C . SER A 1 158 ? -23.532 5.939 30.129 1.00 95.44 158 SER A C 1
ATOM 1221 O O . SER A 1 158 ? -24.083 5.675 31.194 1.00 95.44 158 SER A O 1
ATOM 1223 N N . ALA A 1 159 ? -23.479 7.196 29.682 1.00 95.56 159 ALA A N 1
ATOM 1224 C CA . ALA A 1 159 ? -23.828 8.369 30.488 1.00 95.56 159 ALA A CA 1
ATOM 1225 C C . ALA A 1 159 ? -25.180 8.282 31.230 1.00 95.56 159 ALA A C 1
ATOM 1227 O O . ALA A 1 159 ? -25.313 8.833 32.317 1.00 95.56 159 ALA A O 1
ATOM 1228 N N . ALA A 1 160 ? -26.186 7.588 30.683 1.00 91.44 160 ALA A N 1
ATOM 1229 C CA . ALA A 1 160 ? -27.479 7.404 31.350 1.00 91.44 160 ALA A CA 1
ATOM 1230 C C . ALA A 1 160 ? -27.435 6.441 32.554 1.00 91.44 160 ALA A C 1
ATOM 1232 O O . ALA A 1 160 ? -28.167 6.651 33.515 1.00 91.44 160 ALA A O 1
ATOM 1233 N N . ILE A 1 161 ? -26.594 5.401 32.512 1.00 94.44 161 ILE A N 1
ATOM 1234 C CA . ILE A 1 161 ? -26.468 4.405 33.593 1.00 94.44 161 ILE A CA 1
ATOM 1235 C C . ILE A 1 161 ? -25.417 4.785 34.644 1.00 94.44 161 ILE A C 1
ATOM 1237 O O . ILE A 1 161 ? -25.405 4.197 35.722 1.00 94.44 161 ILE A O 1
ATOM 1241 N N . PHE A 1 162 ? -24.542 5.746 34.336 1.00 93.12 162 PHE A N 1
ATOM 1242 C CA . PHE A 1 162 ? -23.540 6.296 35.262 1.00 93.12 162 PHE A CA 1
ATOM 1243 C C . PHE A 1 162 ? -24.023 7.565 35.994 1.00 93.12 162 PHE A C 1
ATOM 1245 O O . PHE A 1 162 ? -23.298 8.108 36.822 1.00 93.12 162 PHE A O 1
ATOM 1252 N N . ASP A 1 163 ? -25.233 8.037 35.696 1.00 94.88 163 ASP A N 1
ATOM 1253 C CA . ASP A 1 163 ? -25.875 9.184 36.337 1.00 94.88 163 ASP A CA 1
ATOM 1254 C C . ASP A 1 163 ? -26.911 8.675 37.352 1.00 94.88 163 ASP A C 1
ATOM 1256 O O . ASP A 1 163 ? -27.967 8.171 36.967 1.00 94.88 163 ASP A O 1
ATOM 1260 N N . ASP A 1 164 ? -26.592 8.772 38.648 1.00 92.19 164 ASP A N 1
ATOM 1261 C CA . ASP A 1 164 ? -27.414 8.227 39.739 1.00 92.19 164 ASP A CA 1
ATOM 1262 C C . ASP A 1 164 ? -28.848 8.794 39.749 1.00 92.19 164 ASP A C 1
ATOM 1264 O O . ASP A 1 164 ? -29.798 8.069 40.063 1.00 92.19 164 ASP A O 1
ATOM 1268 N N . GLU A 1 165 ? -29.036 10.067 39.374 1.00 92.75 165 GLU A N 1
ATOM 1269 C CA . GLU A 1 165 ? -30.360 10.702 39.329 1.00 92.75 165 GLU A CA 1
ATOM 1270 C C . GLU A 1 165 ? -31.209 10.115 38.199 1.00 92.75 165 GLU A C 1
ATOM 1272 O O . GLU A 1 165 ? -32.369 9.735 38.404 1.00 92.75 165 GLU A O 1
ATOM 1277 N N . LYS A 1 166 ? -30.621 9.976 37.004 1.00 93.62 166 LYS A N 1
ATOM 1278 C CA . LYS A 1 166 ? -31.298 9.321 35.877 1.00 93.62 166 LYS A CA 1
ATOM 1279 C C . LYS A 1 166 ? -31.587 7.868 36.196 1.00 93.62 166 LYS A C 1
ATOM 1281 O O . LYS A 1 166 ? -32.713 7.416 35.990 1.00 93.62 166 LYS A O 1
ATOM 1286 N N . LEU A 1 167 ? -30.617 7.161 36.758 1.00 91.94 167 LEU A N 1
ATOM 1287 C CA . LEU A 1 167 ? -30.733 5.754 37.093 1.00 91.94 167 LEU A CA 1
ATOM 1288 C C . LEU A 1 167 ? -31.869 5.489 38.102 1.00 91.94 167 LEU A C 1
ATOM 1290 O O . LEU A 1 167 ? -32.631 4.529 37.948 1.00 91.94 167 LEU A O 1
ATOM 1294 N N . ALA A 1 168 ? -32.051 6.366 39.093 1.00 89.19 168 ALA A N 1
ATOM 1295 C CA . ALA A 1 168 ? -33.167 6.285 40.037 1.00 89.19 168 ALA A CA 1
ATOM 1296 C C . ALA A 1 168 ? -34.541 6.403 39.345 1.00 89.19 168 ALA A C 1
ATOM 1298 O O . ALA A 1 168 ? -35.497 5.743 39.760 1.00 89.19 168 ALA A O 1
ATOM 1299 N N . SER A 1 169 ? -34.628 7.198 38.273 1.00 91.38 169 SER A N 1
ATOM 1300 C CA . SER A 1 169 ? -35.865 7.448 37.517 1.00 91.38 169 SER A CA 1
ATOM 1301 C C . SER A 1 169 ? -36.208 6.378 36.467 1.00 91.38 169 SER A C 1
ATOM 1303 O O . SER A 1 169 ? -37.364 6.268 36.057 1.00 91.38 169 SER A O 1
ATOM 1305 N N . MET A 1 170 ? -35.235 5.572 36.033 1.00 92.50 170 MET A N 1
ATOM 1306 C CA . MET A 1 170 ? -35.421 4.571 34.974 1.00 92.50 170 MET A CA 1
ATOM 1307 C C . MET A 1 170 ? -36.200 3.347 35.460 1.00 92.50 170 MET A C 1
ATOM 1309 O O . MET A 1 170 ? -36.044 2.922 36.605 1.00 92.50 170 MET A O 1
ATOM 1313 N N . SER A 1 171 ? -36.999 2.709 34.598 1.00 91.19 171 SER A N 1
ATOM 1314 C CA . SER A 1 171 ? -37.649 1.429 34.926 1.00 91.19 171 SER A CA 1
ATOM 1315 C C . SER A 1 171 ? -36.637 0.269 34.964 1.00 91.19 171 SER A C 1
ATOM 1317 O O . SER A 1 171 ? -35.509 0.398 34.497 1.00 91.19 171 SER A O 1
ATOM 1319 N N . MET A 1 172 ? -37.001 -0.892 35.530 1.00 89.56 172 MET A N 1
ATOM 1320 C CA . MET A 1 172 ? -36.099 -2.060 35.527 1.00 89.56 172 MET A CA 1
ATOM 1321 C C . MET A 1 172 ? -35.741 -2.509 34.102 1.00 89.56 172 MET A C 1
ATOM 1323 O O . MET A 1 172 ? -34.602 -2.892 33.833 1.00 89.56 172 MET A O 1
ATOM 1327 N N . ILE A 1 173 ? -36.724 -2.460 33.200 1.00 90.94 173 ILE A N 1
ATOM 1328 C CA . ILE A 1 173 ? -36.564 -2.840 31.795 1.00 90.94 173 ILE A CA 1
ATOM 1329 C C . ILE A 1 173 ? -35.587 -1.877 31.114 1.00 90.94 173 ILE A C 1
ATOM 1331 O O . ILE A 1 173 ? -34.656 -2.338 30.455 1.00 90.94 173 ILE A O 1
ATOM 1335 N N . ASP A 1 174 ? -35.724 -0.571 31.361 1.00 93.88 174 ASP A N 1
ATOM 1336 C CA . ASP A 1 174 ? -34.828 0.442 30.793 1.00 93.88 174 ASP A CA 1
ATOM 1337 C C . ASP A 1 174 ? -33.393 0.284 31.304 1.00 93.88 174 ASP A C 1
ATOM 1339 O O . ASP A 1 174 ? -32.452 0.383 30.520 1.00 93.88 174 ASP A O 1
ATOM 1343 N N . ILE A 1 175 ? -33.204 -0.014 32.598 1.00 92.69 175 ILE A N 1
ATOM 1344 C CA . ILE A 1 175 ? -31.868 -0.246 33.174 1.00 92.69 175 ILE A CA 1
ATOM 1345 C C . ILE A 1 175 ? -31.206 -1.465 32.519 1.00 92.69 175 ILE A C 1
ATOM 1347 O O . ILE A 1 175 ? -30.031 -1.404 32.153 1.00 92.69 175 ILE A O 1
ATOM 1351 N N . ARG A 1 176 ? -31.949 -2.567 32.329 1.00 92.38 176 ARG A N 1
ATOM 1352 C CA . ARG A 1 176 ? -31.435 -3.759 31.631 1.00 92.38 176 ARG A CA 1
ATOM 1353 C C . ARG A 1 176 ? -31.065 -3.441 30.185 1.00 92.38 176 ARG A C 1
ATOM 1355 O O . ARG A 1 176 ? -29.966 -3.773 29.755 1.00 92.38 176 ARG A O 1
ATOM 1362 N N . GLN A 1 177 ? -31.947 -2.759 29.458 1.00 94.69 177 GLN A N 1
ATOM 1363 C CA . GLN A 1 177 ? -31.712 -2.405 28.062 1.00 94.69 177 GLN A CA 1
ATOM 1364 C C . GLN A 1 177 ? -30.515 -1.459 27.902 1.00 94.69 177 GLN A C 1
ATOM 1366 O O . GLN A 1 177 ? -29.694 -1.658 27.007 1.00 94.69 177 GLN A O 1
ATOM 1371 N N . ALA A 1 178 ? -30.383 -0.457 28.771 1.00 94.81 178 ALA A N 1
ATOM 1372 C CA . ALA A 1 178 ? -29.241 0.448 28.763 1.00 94.81 178 ALA A CA 1
ATOM 1373 C C . ALA A 1 178 ? -27.936 -0.278 29.130 1.00 94.81 178 ALA A C 1
ATOM 1375 O O . ALA A 1 178 ? -26.908 -0.039 28.500 1.00 94.81 178 ALA A O 1
ATOM 1376 N N . GLY A 1 179 ? -27.985 -1.225 30.073 1.00 93.31 179 GLY A N 1
ATOM 1377 C CA . GLY A 1 179 ? -26.853 -2.092 30.397 1.00 93.31 179 GLY A CA 1
ATOM 1378 C C . GLY A 1 179 ? -26.399 -2.954 29.214 1.00 93.31 179 GLY A C 1
ATOM 1379 O O . GLY A 1 179 ? -25.207 -2.987 28.904 1.00 93.31 179 GLY A O 1
ATOM 1380 N N . ASP A 1 180 ? -27.339 -3.588 28.509 1.00 93.31 180 ASP A N 1
ATOM 1381 C CA . ASP A 1 180 ? -27.059 -4.383 27.307 1.00 93.31 180 ASP A CA 1
ATOM 1382 C C . ASP A 1 180 ? -26.474 -3.524 26.176 1.00 93.31 180 ASP A C 1
ATOM 1384 O O . ASP A 1 180 ? -25.531 -3.939 25.498 1.00 93.31 180 ASP A O 1
ATOM 1388 N N . LEU A 1 181 ? -27.017 -2.319 25.965 1.00 95.38 181 LEU A N 1
ATOM 1389 C CA . LEU A 1 181 ? -26.508 -1.372 24.970 1.00 95.38 181 LEU A CA 1
ATOM 1390 C C . LEU A 1 181 ? -25.088 -0.910 25.306 1.00 95.38 181 LEU A C 1
ATOM 1392 O O . LEU A 1 181 ? -24.234 -0.933 24.422 1.00 95.38 181 LEU A O 1
ATOM 1396 N N . ASN A 1 182 ? -24.820 -0.568 26.569 1.00 95.44 182 ASN A N 1
ATOM 1397 C CA . ASN A 1 182 ? -23.486 -0.195 27.033 1.00 95.44 182 ASN A CA 1
ATOM 1398 C C . ASN A 1 182 ? -22.474 -1.333 26.818 1.00 95.44 182 ASN A C 1
ATOM 1400 O O . ASN A 1 182 ? -21.398 -1.104 26.271 1.00 95.44 182 ASN A O 1
ATOM 1404 N N . GLN A 1 183 ? -22.822 -2.575 27.177 1.00 95.56 183 GLN A N 1
ATOM 1405 C CA . GLN A 1 183 ? -21.928 -3.721 26.973 1.00 95.56 183 GLN A CA 1
ATOM 1406 C C . GLN A 1 183 ? -21.644 -3.992 25.492 1.00 95.56 183 GLN A C 1
ATOM 1408 O O . GLN A 1 183 ? -20.508 -4.309 25.129 1.00 95.56 183 GLN A O 1
ATOM 1413 N N . ARG A 1 184 ? -22.654 -3.861 24.621 1.00 96.31 184 ARG A N 1
ATOM 1414 C CA . ARG A 1 184 ? -22.464 -3.991 23.169 1.00 96.31 184 ARG A CA 1
ATOM 1415 C C . ARG A 1 184 ? -21.558 -2.890 22.628 1.00 96.31 184 ARG A C 1
ATOM 1417 O O . ARG A 1 184 ? -20.604 -3.212 21.928 1.00 96.31 184 ARG A O 1
ATOM 1424 N N . ALA A 1 185 ? -21.816 -1.634 22.995 1.00 96.94 185 ALA A N 1
ATOM 1425 C CA . ALA A 1 185 ? -21.009 -0.497 22.567 1.00 96.94 185 ALA A CA 1
ATOM 1426 C C . ALA A 1 185 ? -19.552 -0.632 23.035 1.00 96.94 185 ALA A C 1
ATOM 1428 O O . ALA A 1 185 ? -18.638 -0.494 22.228 1.00 96.94 185 ALA A O 1
ATOM 1429 N N . TYR A 1 186 ? -19.324 -1.005 24.299 1.00 97.19 186 TYR A N 1
ATOM 1430 C CA . TYR A 1 186 ? -17.986 -1.286 24.822 1.00 97.19 186 TYR A CA 1
ATOM 1431 C C . TYR A 1 186 ? -17.273 -2.375 24.010 1.00 97.19 186 TYR A C 1
ATOM 1433 O O . TYR A 1 186 ? -16.135 -2.184 23.583 1.00 97.19 186 TYR A O 1
ATOM 1441 N N . LYS A 1 187 ? -17.944 -3.504 23.747 1.00 97.81 187 LYS A N 1
ATOM 1442 C CA . LYS A 1 187 ? -17.358 -4.605 22.974 1.00 97.81 187 LYS A CA 1
ATOM 1443 C C . LYS A 1 187 ? -16.989 -4.176 21.551 1.00 97.81 187 LYS A C 1
ATOM 1445 O O . LYS A 1 187 ? -15.880 -4.465 21.110 1.00 97.81 187 LYS A O 1
ATOM 1450 N N . GLU A 1 188 ? -17.885 -3.473 20.857 1.00 97.81 188 GLU A N 1
ATOM 1451 C CA . GLU A 1 188 ? -17.629 -2.935 19.514 1.00 97.81 188 GLU A CA 1
ATOM 1452 C C . GLU A 1 188 ? -16.412 -1.999 19.503 1.00 97.81 188 GLU A C 1
ATOM 1454 O O . GLU A 1 188 ? -15.544 -2.125 18.635 1.00 97.81 188 GLU A O 1
ATOM 1459 N N . THR A 1 189 ? -16.298 -1.116 20.500 1.00 98.06 189 THR A N 1
ATOM 1460 C CA . THR A 1 189 ? -15.144 -0.224 20.654 1.00 98.06 189 THR A CA 1
ATOM 1461 C C . THR A 1 189 ? -13.851 -1.001 20.877 1.00 98.06 189 THR A C 1
ATOM 1463 O O . THR A 1 189 ? -12.863 -0.747 20.190 1.00 98.06 189 THR A O 1
ATOM 1466 N N . ILE A 1 190 ? -13.831 -1.972 21.796 1.00 98.19 190 ILE A N 1
ATOM 1467 C CA . ILE A 1 190 ? -12.626 -2.768 22.078 1.00 98.19 190 ILE A CA 1
ATOM 1468 C C . ILE A 1 190 ? -12.211 -3.612 20.866 1.00 98.19 190 ILE A C 1
ATOM 1470 O O . ILE A 1 190 ? -11.019 -3.731 20.574 1.00 98.19 190 ILE A O 1
ATOM 1474 N N . ASP A 1 191 ? -13.164 -4.158 20.112 1.00 98.25 191 ASP A N 1
ATOM 1475 C CA . ASP A 1 191 ? -12.870 -4.876 18.871 1.00 98.25 191 ASP A CA 1
ATOM 1476 C C . ASP A 1 191 ? -12.234 -3.942 17.823 1.00 98.25 191 ASP A C 1
ATOM 1478 O O . ASP A 1 191 ? -11.230 -4.310 17.201 1.00 98.25 191 ASP A O 1
ATOM 1482 N N . ALA A 1 192 ? -12.748 -2.717 17.663 1.00 98.31 192 ALA A N 1
ATOM 1483 C CA . ALA A 1 192 ? -12.172 -1.708 16.770 1.00 98.31 192 ALA A CA 1
ATOM 1484 C C . ALA A 1 192 ? -10.772 -1.253 17.219 1.00 98.31 192 ALA A C 1
ATOM 1486 O O . ALA A 1 192 ? -9.851 -1.186 16.397 1.00 98.31 192 ALA A O 1
ATOM 1487 N N . VAL A 1 193 ? -10.578 -1.027 18.524 1.00 98.38 193 VAL A N 1
ATOM 1488 C CA . VAL A 1 193 ? -9.276 -0.701 19.123 1.00 98.38 193 VAL A CA 1
ATOM 1489 C C . VAL A 1 193 ? -8.256 -1.796 18.819 1.00 98.38 193 VAL A C 1
ATOM 1491 O O . VAL A 1 193 ? -7.182 -1.522 18.283 1.00 98.38 193 VAL A O 1
ATOM 1494 N N . ASN A 1 194 ? -8.610 -3.058 19.058 1.00 98.25 194 ASN A N 1
ATOM 1495 C CA . ASN A 1 194 ? -7.728 -4.191 18.792 1.00 98.25 194 ASN A CA 1
ATOM 1496 C C . ASN A 1 194 ? -7.355 -4.315 17.307 1.00 98.25 194 ASN A C 1
ATOM 1498 O O . ASN A 1 194 ? -6.206 -4.630 16.977 1.00 98.25 194 ASN A O 1
ATOM 1502 N N . GLN A 1 195 ? -8.300 -4.067 16.394 1.00 98.19 195 GLN A N 1
ATOM 1503 C CA . GLN A 1 195 ? -8.031 -4.069 14.953 1.00 98.19 195 GLN A CA 1
ATOM 1504 C C . GLN A 1 195 ? -7.041 -2.964 14.562 1.00 98.19 195 GLN A C 1
ATOM 1506 O O . GLN A 1 195 ? -6.035 -3.250 13.904 1.00 98.19 195 GLN A O 1
ATOM 1511 N N . ALA A 1 196 ? -7.277 -1.728 15.011 1.00 98.44 196 ALA A N 1
ATOM 1512 C CA . ALA A 1 196 ? -6.381 -0.602 14.759 1.00 98.44 196 ALA A CA 1
ATOM 1513 C C . ALA A 1 196 ? -4.983 -0.845 15.358 1.00 98.44 196 ALA A C 1
ATOM 1515 O O . ALA A 1 196 ? -3.970 -0.611 14.696 1.00 98.44 196 ALA A O 1
ATOM 1516 N N . GLN A 1 197 ? -4.900 -1.407 16.568 1.00 98.44 197 GLN A N 1
ATOM 1517 C CA . GLN A 1 197 ? -3.633 -1.711 17.235 1.00 98.44 197 GLN A CA 1
ATOM 1518 C C . GLN A 1 197 ? -2.803 -2.750 16.473 1.00 98.44 197 GLN A C 1
ATOM 1520 O O . GLN A 1 197 ? -1.587 -2.582 16.327 1.00 98.44 197 GLN A O 1
ATOM 1525 N N . ARG A 1 198 ? -3.435 -3.820 15.969 1.00 98.50 198 ARG A N 1
ATOM 1526 C CA . ARG A 1 198 ? -2.760 -4.835 15.139 1.00 98.50 198 ARG A CA 1
ATOM 1527 C C . ARG A 1 198 ? -2.206 -4.216 13.859 1.00 98.50 198 ARG A C 1
ATOM 1529 O O . ARG A 1 198 ? -1.054 -4.479 13.513 1.00 98.50 198 ARG A O 1
ATOM 1536 N N . MET A 1 199 ? -2.995 -3.370 13.196 1.00 98.12 199 MET A N 1
ATOM 1537 C CA . MET A 1 199 ? -2.572 -2.665 11.987 1.00 98.12 199 MET A CA 1
ATOM 1538 C C . MET A 1 199 ? -1.377 -1.743 12.257 1.00 98.12 199 MET A C 1
ATOM 1540 O O . MET A 1 199 ? -0.358 -1.849 11.578 1.00 98.12 199 MET A O 1
ATOM 1544 N N . ILE A 1 200 ? -1.453 -0.892 13.285 1.00 98.38 200 ILE A N 1
ATOM 1545 C CA . ILE A 1 200 ? -0.360 0.018 13.661 1.00 98.38 200 ILE A CA 1
ATOM 1546 C C . ILE A 1 200 ? 0.908 -0.769 14.005 1.00 98.38 200 ILE A C 1
ATOM 1548 O O . ILE A 1 200 ? 1.992 -0.410 13.555 1.00 98.38 200 ILE A O 1
ATOM 1552 N N . THR A 1 201 ? 0.783 -1.872 14.747 1.00 98.31 201 THR A N 1
ATOM 1553 C CA . THR A 1 201 ? 1.927 -2.721 15.116 1.00 98.31 201 THR A CA 1
ATOM 1554 C C . THR A 1 201 ? 2.597 -3.322 13.877 1.00 98.31 201 THR A C 1
ATOM 1556 O O . THR A 1 201 ? 3.823 -3.305 13.764 1.00 98.31 201 THR A O 1
ATOM 1559 N N . MET A 1 202 ? 1.809 -3.811 12.915 1.00 98.06 202 MET A N 1
ATOM 1560 C CA . MET A 1 202 ? 2.328 -4.310 11.639 1.00 98.06 202 MET A CA 1
ATOM 1561 C C . MET A 1 202 ? 3.072 -3.208 10.873 1.00 98.06 202 MET A C 1
ATOM 1563 O O . MET A 1 202 ? 4.197 -3.421 10.424 1.00 98.06 202 MET A O 1
ATOM 1567 N N . LEU A 1 203 ? 2.494 -2.008 10.791 1.00 97.69 203 LEU A N 1
ATOM 1568 C CA . LEU A 1 203 ? 3.113 -0.867 10.114 1.00 97.69 203 LEU A CA 1
ATOM 1569 C C . LEU A 1 203 ? 4.390 -0.375 10.811 1.00 97.69 203 LEU A C 1
ATOM 1571 O O . LEU A 1 203 ? 5.350 -0.004 10.136 1.00 97.69 203 LEU A O 1
ATOM 1575 N N . GLN A 1 204 ? 4.447 -0.423 12.144 1.00 97.75 204 GLN A N 1
ATOM 1576 C CA . GLN A 1 204 ? 5.663 -0.142 12.909 1.00 97.75 204 GLN A CA 1
ATOM 1577 C C . GLN A 1 204 ? 6.773 -1.149 12.592 1.00 97.75 204 GLN A C 1
ATOM 1579 O O . GLN A 1 204 ? 7.931 -0.753 12.485 1.00 97.75 204 GLN A O 1
ATOM 1584 N N . ILE A 1 205 ? 6.448 -2.437 12.420 1.00 97.44 205 ILE A N 1
ATOM 1585 C CA . ILE A 1 205 ? 7.422 -3.461 12.010 1.00 97.44 205 ILE A CA 1
ATOM 1586 C C . ILE A 1 205 ? 7.926 -3.175 10.592 1.00 97.44 205 ILE A C 1
ATOM 1588 O O . ILE A 1 205 ? 9.137 -3.157 10.374 1.00 97.44 205 ILE A O 1
ATOM 1592 N N . GLU A 1 206 ? 7.021 -2.899 9.649 1.00 95.62 206 GLU A N 1
ATOM 1593 C CA . GLU A 1 206 ? 7.382 -2.561 8.266 1.00 95.62 206 GLU A CA 1
ATOM 1594 C C . GLU A 1 206 ? 8.246 -1.293 8.172 1.00 95.62 206 GLU A C 1
ATOM 1596 O O . GLU A 1 206 ? 9.126 -1.204 7.316 1.00 95.62 206 GLU A O 1
ATOM 1601 N N . ALA A 1 207 ? 8.014 -0.306 9.041 1.00 96.00 207 ALA A N 1
ATOM 1602 C CA . ALA A 1 207 ? 8.734 0.963 9.035 1.00 96.00 207 ALA A CA 1
ATOM 1603 C C . ALA A 1 207 ? 10.206 0.852 9.449 1.00 96.00 207 ALA A C 1
ATOM 1605 O O . ALA A 1 207 ? 11.007 1.670 9.006 1.00 96.00 207 ALA A O 1
ATOM 1606 N N . LYS A 1 208 ? 10.588 -0.156 10.249 1.00 96.25 208 LYS A N 1
ATOM 1607 C CA . LYS A 1 208 ? 11.960 -0.289 10.783 1.00 96.25 208 LYS A CA 1
ATOM 1608 C C . LYS A 1 208 ? 13.039 -0.393 9.703 1.00 96.25 208 LYS A C 1
ATOM 1610 O O . LYS A 1 208 ? 14.180 -0.037 9.965 1.00 96.25 208 LYS A O 1
ATOM 1615 N N . ASN A 1 209 ? 12.677 -0.867 8.512 1.00 93.81 209 ASN A N 1
ATOM 1616 C CA . ASN A 1 209 ? 13.608 -1.099 7.405 1.00 93.81 209 ASN A CA 1
ATOM 1617 C C . ASN A 1 209 ? 13.512 -0.036 6.296 1.00 93.81 209 ASN A C 1
ATOM 1619 O O . ASN A 1 209 ? 14.055 -0.243 5.212 1.00 93.81 209 ASN A O 1
ATOM 1623 N N . LYS A 1 210 ? 12.789 1.068 6.521 1.00 94.69 210 LYS A N 1
ATOM 1624 C CA . LYS A 1 210 ? 12.604 2.133 5.525 1.00 94.69 210 LYS A CA 1
ATOM 1625 C C . LYS A 1 210 ? 13.572 3.293 5.748 1.00 94.69 210 LYS A C 1
ATOM 1627 O O . LYS A 1 210 ? 13.991 3.550 6.871 1.00 94.69 210 LYS A O 1
ATOM 1632 N N . GLU A 1 211 ? 13.881 4.032 4.683 1.00 93.31 211 GLU A N 1
ATOM 1633 C CA . GLU A 1 211 ? 14.765 5.210 4.745 1.00 93.31 211 GLU A CA 1
ATOM 1634 C C . GLU A 1 211 ? 14.216 6.308 5.680 1.00 93.31 211 GLU A C 1
ATOM 1636 O O . GLU A 1 211 ? 14.984 6.994 6.347 1.00 93.31 211 GLU A O 1
ATOM 1641 N N . ASN A 1 212 ? 12.889 6.416 5.806 1.00 93.06 212 ASN A N 1
ATOM 1642 C CA . ASN A 1 212 ? 12.174 7.360 6.671 1.00 93.06 212 ASN A CA 1
ATOM 1643 C C . ASN A 1 212 ? 11.666 6.725 7.988 1.00 93.06 212 ASN A C 1
ATOM 1645 O O . ASN A 1 212 ? 10.632 7.129 8.526 1.00 93.06 212 ASN A O 1
ATOM 1649 N N . ALA A 1 213 ? 12.369 5.713 8.512 1.00 94.69 213 ALA A N 1
ATOM 1650 C CA . ALA A 1 213 ? 11.945 4.938 9.685 1.00 94.69 213 ALA A CA 1
ATOM 1651 C C . ALA A 1 213 ? 11.616 5.792 10.925 1.00 94.69 213 ALA A C 1
ATOM 1653 O O . ALA A 1 213 ? 10.672 5.479 11.650 1.00 94.69 213 ALA A O 1
ATOM 1654 N N . THR A 1 214 ? 12.373 6.862 11.181 1.00 96.62 214 THR A N 1
ATOM 1655 C CA . THR A 1 214 ? 12.198 7.736 12.354 1.00 96.62 214 THR A CA 1
ATOM 1656 C C . THR A 1 214 ? 10.903 8.541 12.294 1.00 96.62 214 THR A C 1
ATOM 1658 O O . THR A 1 214 ? 10.159 8.577 13.274 1.00 96.62 214 THR A O 1
ATOM 1661 N N . GLU A 1 215 ? 10.605 9.145 11.144 1.00 96.38 215 GLU A N 1
ATOM 1662 C CA . GLU A 1 215 ? 9.366 9.895 10.910 1.00 96.38 215 GLU A CA 1
ATOM 1663 C C . GLU A 1 215 ? 8.148 8.975 11.005 1.00 96.38 215 GLU A C 1
ATOM 1665 O O . GLU A 1 215 ? 7.182 9.273 11.708 1.00 96.38 215 GLU A O 1
ATOM 1670 N N . LEU A 1 216 ? 8.230 7.808 10.361 1.00 96.25 216 LEU A N 1
ATOM 1671 C CA . LEU A 1 216 ? 7.192 6.785 10.425 1.00 96.25 216 LEU A CA 1
ATOM 1672 C C . LEU A 1 216 ? 6.933 6.301 11.853 1.00 96.25 216 LEU A C 1
ATOM 1674 O O . LEU A 1 216 ? 5.782 6.185 12.272 1.00 96.25 216 LEU A O 1
ATOM 1678 N N . ALA A 1 217 ? 7.993 6.026 12.614 1.00 96.38 217 ALA A N 1
ATOM 1679 C CA . ALA A 1 217 ? 7.872 5.599 14.001 1.00 96.38 217 ALA A CA 1
ATOM 1680 C C . ALA A 1 217 ? 7.184 6.667 14.863 1.00 96.38 217 ALA A C 1
ATOM 1682 O O . ALA A 1 217 ? 6.332 6.323 15.684 1.00 96.38 217 ALA A O 1
ATOM 1683 N N . ALA A 1 218 ? 7.508 7.947 14.656 1.00 97.88 218 ALA A N 1
ATOM 1684 C CA . ALA A 1 218 ? 6.877 9.052 15.371 1.00 97.88 218 ALA A CA 1
ATOM 1685 C C . ALA A 1 218 ? 5.377 9.165 15.053 1.00 97.88 218 ALA A C 1
ATOM 1687 O O . ALA A 1 218 ? 4.565 9.316 15.968 1.00 97.88 218 ALA A O 1
ATOM 1688 N N . ASP A 1 219 ? 4.989 9.042 13.784 1.00 97.44 219 ASP A N 1
ATOM 1689 C CA . ASP A 1 219 ? 3.581 9.100 13.382 1.00 97.44 219 ASP A CA 1
ATOM 1690 C C . ASP A 1 219 ? 2.772 7.923 13.933 1.00 97.44 219 ASP A C 1
ATOM 1692 O O . ASP A 1 219 ? 1.700 8.119 14.513 1.00 97.44 219 ASP A O 1
ATOM 1696 N N . TYR A 1 220 ? 3.302 6.702 13.850 1.00 97.94 220 TYR A N 1
ATOM 1697 C CA . TYR A 1 220 ? 2.629 5.539 14.426 1.00 97.94 220 TYR A CA 1
ATOM 1698 C C . TYR A 1 220 ? 2.562 5.590 15.953 1.00 97.94 220 TYR A C 1
ATOM 1700 O O . TYR A 1 220 ? 1.578 5.129 16.528 1.00 97.94 220 TYR A O 1
ATOM 1708 N N . ALA A 1 221 ? 3.556 6.177 16.625 1.00 98.06 221 ALA A N 1
ATOM 1709 C CA . ALA A 1 221 ? 3.496 6.407 18.066 1.00 98.06 221 ALA A CA 1
ATOM 1710 C C . ALA A 1 221 ? 2.370 7.385 18.447 1.00 98.06 221 ALA A C 1
ATOM 1712 O O . ALA A 1 221 ? 1.671 7.144 19.431 1.00 98.06 221 ALA A O 1
ATOM 1713 N N . LYS A 1 222 ? 2.135 8.443 17.653 1.00 98.50 222 LYS A N 1
ATOM 1714 C CA . LYS A 1 222 ? 0.998 9.364 17.856 1.00 98.50 222 LYS A CA 1
ATOM 1715 C C . LYS A 1 222 ? -0.344 8.650 17.695 1.00 98.50 222 LYS A C 1
ATOM 1717 O O . LYS A 1 222 ? -1.217 8.804 18.546 1.00 98.50 222 LYS A O 1
ATOM 1722 N N . LEU A 1 223 ? -0.500 7.846 16.640 1.00 98.50 223 LEU A N 1
ATOM 1723 C CA . LEU A 1 223 ? -1.712 7.043 16.426 1.00 98.50 223 LEU A CA 1
ATOM 1724 C C . LEU A 1 223 ? -1.937 6.042 17.567 1.00 98.50 223 LEU A C 1
ATOM 1726 O O . LEU A 1 223 ? -3.052 5.903 18.060 1.00 98.50 223 LEU A O 1
ATOM 1730 N N . GLN A 1 224 ? -0.875 5.393 18.046 1.00 98.44 224 GLN A N 1
ATOM 1731 C CA . GLN A 1 224 ? -0.951 4.474 19.179 1.00 98.44 224 GLN A CA 1
ATOM 1732 C C . GLN A 1 224 ? -1.329 5.181 20.490 1.00 98.44 224 GLN A C 1
ATOM 1734 O O . GLN A 1 224 ? -2.068 4.616 21.292 1.00 98.44 224 GLN A O 1
ATOM 1739 N N . ALA A 1 225 ? -0.842 6.403 20.722 1.00 98.56 225 ALA A N 1
ATOM 1740 C CA . ALA A 1 225 ? -1.209 7.196 21.895 1.00 98.56 225 ALA A CA 1
ATOM 1741 C C . ALA A 1 225 ? -2.695 7.586 21.877 1.00 98.56 225 ALA A C 1
ATOM 1743 O O . ALA A 1 225 ? -3.379 7.403 22.880 1.00 98.56 225 ALA A O 1
ATOM 1744 N N . ARG A 1 226 ? -3.202 8.039 20.723 1.00 98.62 226 ARG A N 1
ATOM 1745 C CA . ARG A 1 226 ? -4.633 8.308 20.498 1.00 98.62 226 ARG A CA 1
ATOM 1746 C C . ARG A 1 226 ? -5.497 7.081 20.779 1.00 98.62 226 ARG A C 1
ATOM 1748 O O . ARG A 1 226 ? -6.463 7.157 21.528 1.00 98.62 226 ARG A O 1
ATOM 1755 N N . LEU A 1 227 ? -5.085 5.928 20.260 1.00 98.25 227 LEU A N 1
ATOM 1756 C CA . LEU A 1 227 ? -5.804 4.676 20.460 1.00 98.25 227 LEU A CA 1
ATOM 1757 C C . LEU A 1 227 ? -5.869 4.253 21.937 1.00 98.25 227 LEU A C 1
ATOM 1759 O O . LEU A 1 227 ? -6.926 3.855 22.416 1.00 98.25 227 LEU A O 1
ATOM 1763 N N . ARG A 1 228 ? -4.760 4.396 22.676 1.00 98.50 228 ARG A N 1
ATOM 1764 C CA . ARG A 1 228 ? -4.729 4.155 24.130 1.00 98.50 228 ARG A CA 1
ATOM 1765 C C . ARG A 1 228 ? -5.628 5.119 24.897 1.00 98.50 228 ARG A C 1
ATOM 1767 O O . ARG A 1 228 ? -6.218 4.720 25.893 1.00 98.50 228 ARG A O 1
ATOM 1774 N N . GLN A 1 229 ? -5.728 6.372 24.452 1.00 98.44 229 GLN A N 1
ATOM 1775 C CA . GLN A 1 229 ? -6.646 7.336 25.053 1.00 98.44 229 GLN A CA 1
ATOM 1776 C C . GLN A 1 229 ? -8.105 6.918 24.832 1.00 98.44 229 GLN A C 1
ATOM 1778 O O . GLN A 1 229 ? -8.878 6.929 25.783 1.00 98.44 229 GLN A O 1
ATOM 1783 N N . ALA A 1 230 ? -8.468 6.491 23.617 1.00 98.25 230 ALA A N 1
ATOM 1784 C CA . ALA A 1 230 ? -9.809 5.983 23.321 1.00 98.25 230 ALA A CA 1
ATOM 1785 C C . ALA A 1 230 ? -10.163 4.751 24.178 1.00 98.25 230 ALA A C 1
ATOM 1787 O O . ALA A 1 230 ? -11.253 4.679 24.738 1.00 98.25 230 ALA A O 1
ATOM 1788 N N . GLU A 1 231 ? -9.225 3.813 24.342 1.00 98.19 231 GLU A N 1
ATOM 1789 C CA . GLU A 1 231 ? -9.382 2.648 25.224 1.00 98.19 231 GLU A CA 1
ATOM 1790 C C . GLU A 1 231 ? -9.552 3.050 26.698 1.00 98.19 231 GLU A C 1
ATOM 1792 O O . GLU A 1 231 ? -10.435 2.539 27.388 1.00 98.19 231 GLU A O 1
ATOM 1797 N N . ALA A 1 232 ? -8.736 3.992 27.183 1.00 98.19 232 ALA A N 1
ATOM 1798 C CA . ALA A 1 232 ? -8.820 4.492 28.552 1.00 98.19 232 ALA A CA 1
ATOM 1799 C C . ALA A 1 232 ? -10.172 5.162 28.831 1.00 98.19 232 ALA A C 1
ATOM 1801 O O . ALA A 1 232 ? -10.771 4.895 29.876 1.00 98.19 232 ALA A O 1
ATOM 1802 N N . ASN A 1 233 ? -10.671 5.959 27.882 1.00 97.12 233 ASN A N 1
ATOM 1803 C CA . ASN A 1 233 ? -11.970 6.620 27.966 1.00 97.12 233 ASN A CA 1
ATOM 1804 C C . ASN A 1 233 ? -13.095 5.605 28.191 1.00 97.12 233 ASN A C 1
ATOM 1806 O O . ASN A 1 233 ? -13.861 5.759 29.128 1.00 97.12 233 ASN A O 1
ATOM 1810 N N . VAL A 1 234 ? -13.136 4.488 27.456 1.00 97.56 234 VAL A N 1
ATOM 1811 C CA . VAL A 1 234 ? -14.199 3.474 27.625 1.00 97.56 234 VAL A CA 1
ATOM 1812 C C . VAL A 1 234 ? -13.916 2.405 28.678 1.00 97.56 234 VAL A C 1
ATOM 1814 O O . VAL A 1 234 ? -14.755 1.534 28.901 1.00 97.56 234 VAL A O 1
ATOM 1817 N N . SER A 1 235 ? -12.760 2.430 29.345 1.00 96.94 235 SER A N 1
ATOM 1818 C CA . SER A 1 235 ? -12.373 1.379 30.301 1.00 96.94 235 SER A CA 1
ATOM 1819 C C . SER A 1 235 ? -13.376 1.209 31.451 1.00 96.94 235 SER A C 1
ATOM 1821 O O . SER A 1 235 ? -13.629 0.088 31.892 1.00 96.94 235 SER A O 1
ATOM 1823 N N . HIS A 1 236 ? -14.017 2.298 31.881 1.00 95.38 236 HIS A N 1
ATOM 1824 C CA . HIS A 1 236 ? -15.058 2.280 32.908 1.00 95.38 236 HIS A CA 1
ATOM 1825 C C . HIS A 1 236 ? -16.369 1.633 32.429 1.00 95.38 236 HIS A C 1
ATOM 1827 O O . HIS A 1 236 ? -17.135 1.142 33.250 1.00 95.38 236 HIS A O 1
ATOM 1833 N N . CYS A 1 237 ? -16.617 1.576 31.116 1.00 95.81 237 CYS A N 1
ATOM 1834 C CA . CYS A 1 237 ? -17.806 0.953 30.528 1.00 95.81 237 CYS A CA 1
ATOM 1835 C C . CYS A 1 237 ? -17.734 -0.587 30.510 1.00 95.81 237 CYS A C 1
ATOM 1837 O O . CYS A 1 237 ? -18.725 -1.234 30.165 1.00 95.81 237 CYS A O 1
ATOM 1839 N N . ALA A 1 238 ? -16.586 -1.178 30.872 1.00 95.75 238 ALA A N 1
ATOM 1840 C CA . ALA A 1 238 ? -16.349 -2.623 30.841 1.00 95.75 238 ALA A CA 1
ATOM 1841 C C . ALA A 1 238 ? -17.247 -3.416 31.803 1.00 95.75 238 ALA A C 1
ATOM 1843 O O . ALA A 1 238 ? -17.559 -4.583 31.561 1.00 95.75 238 ALA A O 1
ATOM 1844 N N . SER A 1 239 ? -17.662 -2.790 32.903 1.00 94.75 239 SER A N 1
ATOM 1845 C CA . SER A 1 239 ? -18.577 -3.361 33.883 1.00 94.75 239 SER A CA 1
ATOM 1846 C C . SER A 1 239 ? -19.687 -2.368 34.211 1.00 94.75 239 SER A C 1
ATOM 1848 O O . SER A 1 239 ? -19.531 -1.156 34.078 1.00 94.75 239 SER A O 1
ATOM 1850 N N . LEU A 1 240 ? -20.845 -2.889 34.624 1.00 92.44 240 LEU A N 1
ATOM 1851 C CA . LEU A 1 240 ? -21.920 -2.029 35.113 1.00 92.44 240 LEU A CA 1
ATOM 1852 C C . LEU A 1 240 ? -21.509 -1.413 36.458 1.00 92.44 240 LEU A C 1
ATOM 1854 O O . LEU A 1 240 ? -20.963 -2.145 37.292 1.00 92.44 240 LEU A O 1
ATOM 1858 N N . PRO A 1 241 ? -21.822 -0.132 36.714 1.00 91.31 241 PRO A N 1
ATOM 1859 C CA . PRO A 1 241 ? -21.622 0.483 38.020 1.00 91.31 241 PRO A CA 1
ATOM 1860 C C . PRO A 1 241 ? -22.266 -0.333 39.140 1.00 91.31 241 PRO A C 1
ATOM 1862 O O . PRO A 1 241 ? -23.352 -0.893 38.979 1.00 91.31 241 PRO A O 1
ATOM 1865 N N . GLU A 1 242 ? -21.631 -0.365 40.309 1.00 93.25 242 GLU A N 1
ATOM 1866 C CA . GLU A 1 242 ? -22.177 -1.045 41.487 1.00 93.25 242 GLU A CA 1
ATOM 1867 C C . GLU A 1 242 ? -23.611 -0.585 41.852 1.00 93.25 242 GLU A C 1
ATOM 1869 O O . GLU A 1 242 ? -24.437 -1.454 42.149 1.00 93.25 242 GLU A O 1
ATOM 1874 N N . PRO A 1 243 ? -23.973 0.717 41.769 1.00 89.94 243 PRO A N 1
ATOM 1875 C CA . PRO A 1 243 ? -25.354 1.166 41.973 1.00 89.94 243 PRO A CA 1
ATOM 1876 C C . PRO A 1 243 ? -26.357 0.506 41.018 1.00 89.94 243 PRO A C 1
ATOM 1878 O O . PRO A 1 243 ? -27.402 0.029 41.460 1.00 89.94 243 PRO A O 1
ATOM 1881 N N . VAL A 1 244 ? -26.006 0.380 39.732 1.00 90.69 244 VAL A N 1
ATOM 1882 C CA . VAL A 1 244 ? -26.829 -0.286 38.708 1.00 90.69 244 VAL A CA 1
ATOM 1883 C C . VAL A 1 244 ? -27.037 -1.755 39.057 1.00 90.69 244 VAL A C 1
ATOM 1885 O O . VAL A 1 244 ? -28.162 -2.255 39.021 1.00 90.69 244 VAL A O 1
ATOM 1888 N N . GLN A 1 245 ? -25.963 -2.451 39.442 1.00 92.19 245 GLN A N 1
ATOM 1889 C CA . GLN A 1 245 ? -26.037 -3.858 39.839 1.00 92.19 245 GLN A CA 1
ATOM 1890 C C . GLN A 1 245 ? -26.951 -4.045 41.058 1.00 92.19 245 GLN A C 1
ATOM 1892 O O . GLN A 1 245 ? -27.833 -4.905 41.047 1.00 92.19 245 GLN A O 1
ATOM 1897 N N . LYS A 1 246 ? -26.796 -3.201 42.086 1.00 91.19 246 LYS A N 1
ATOM 1898 C CA . LYS A 1 246 ? -27.640 -3.216 43.291 1.00 91.19 246 LYS A CA 1
ATOM 1899 C C . LYS A 1 246 ? -29.107 -2.942 42.968 1.00 91.19 246 LYS A C 1
ATOM 1901 O O . LYS A 1 246 ? -29.980 -3.637 43.483 1.00 91.19 246 LYS A O 1
ATOM 1906 N N . GLN A 1 247 ? -29.392 -1.973 42.102 1.00 88.50 247 GLN A N 1
ATOM 1907 C CA . GLN A 1 247 ? -30.762 -1.619 41.742 1.00 88.50 247 GLN A CA 1
ATOM 1908 C C . GLN A 1 247 ? -31.439 -2.691 40.885 1.00 88.50 247 GLN A C 1
ATOM 1910 O O . GLN A 1 247 ? -32.628 -2.943 41.068 1.00 88.50 247 GLN A O 1
ATOM 1915 N N . LEU A 1 248 ? -30.698 -3.373 40.005 1.00 87.88 248 LEU A N 1
ATOM 1916 C CA . LEU A 1 248 ? -31.204 -4.538 39.274 1.00 87.88 248 LEU A CA 1
ATOM 1917 C C . LEU A 1 248 ? -31.591 -5.681 40.222 1.00 87.88 248 LEU A C 1
ATOM 1919 O O . LEU A 1 248 ? -32.638 -6.297 40.030 1.00 87.88 248 LEU A O 1
ATOM 1923 N N . VAL A 1 249 ? -30.785 -5.942 41.255 1.00 90.94 249 VAL A N 1
ATOM 1924 C CA . VAL A 1 249 ? -31.106 -6.947 42.283 1.00 90.94 249 VAL A CA 1
ATOM 1925 C C . VAL A 1 249 ? -32.327 -6.520 43.101 1.00 90.94 249 VAL A C 1
ATOM 1927 O O . VAL A 1 249 ? -33.265 -7.300 43.253 1.00 90.94 249 VAL A O 1
ATOM 1930 N N . LEU A 1 250 ? -32.354 -5.272 43.582 1.00 89.44 250 LEU A N 1
ATOM 1931 C CA . LEU A 1 250 ? -33.452 -4.744 44.394 1.00 89.44 250 LEU A CA 1
ATOM 1932 C C . LEU A 1 250 ? -34.783 -4.738 43.633 1.00 89.44 250 LEU A C 1
ATOM 1934 O O . LEU A 1 250 ? -35.786 -5.200 44.168 1.00 89.44 250 LEU A O 1
ATOM 1938 N N . LYS A 1 251 ? -34.804 -4.260 42.383 1.00 83.69 251 LYS A N 1
ATOM 1939 C CA . LYS A 1 251 ? -36.026 -4.266 41.565 1.00 83.69 251 LYS A CA 1
ATOM 1940 C C . LYS A 1 251 ? -36.499 -5.678 41.246 1.00 83.69 251 LYS A C 1
ATOM 1942 O O . LYS A 1 251 ? -37.693 -5.923 41.296 1.00 83.69 251 LYS A O 1
ATOM 1947 N N . GLY A 1 252 ? -35.580 -6.619 41.021 1.00 83.25 252 GLY A N 1
ATOM 1948 C CA . GLY A 1 252 ? -35.947 -8.026 40.853 1.00 83.25 252 GLY A CA 1
ATOM 1949 C C . GLY A 1 252 ? -36.655 -8.597 42.085 1.00 83.25 252 GLY A C 1
ATOM 1950 O O . GLY A 1 252 ? -37.636 -9.320 41.946 1.00 83.25 252 GLY A O 1
ATOM 1951 N N . PHE A 1 253 ? -36.200 -8.224 43.285 1.00 90.12 253 PHE A N 1
ATOM 1952 C CA . PHE A 1 253 ? -36.865 -8.601 44.532 1.00 90.12 253 PHE A CA 1
ATOM 1953 C C . PHE A 1 253 ? -38.237 -7.930 44.689 1.00 90.12 253 PHE A C 1
ATOM 1955 O O . PHE A 1 253 ? -39.191 -8.588 45.098 1.00 90.12 253 PHE A O 1
ATOM 1962 N N . ILE A 1 254 ? -38.358 -6.644 44.336 1.00 86.12 254 ILE A N 1
ATOM 1963 C CA . ILE A 1 254 ? -39.640 -5.921 44.360 1.00 86.12 254 ILE A CA 1
ATOM 1964 C C . ILE A 1 254 ? -40.649 -6.588 43.419 1.00 86.12 254 ILE A C 1
ATOM 1966 O O . ILE A 1 254 ? -41.744 -6.910 43.868 1.00 86.12 254 ILE A O 1
ATOM 1970 N N . ASP A 1 255 ? -40.272 -6.887 42.174 1.00 82.25 255 ASP A N 1
ATOM 1971 C CA . ASP A 1 255 ? -41.148 -7.551 41.198 1.00 82.25 255 ASP A CA 1
ATOM 1972 C C . ASP A 1 255 ? -41.601 -8.943 41.682 1.00 82.25 255 ASP A C 1
ATOM 1974 O O . ASP A 1 255 ? -42.758 -9.339 41.503 1.00 82.25 255 ASP A O 1
ATOM 1978 N N . GLU A 1 256 ? -40.707 -9.699 42.331 1.00 89.62 256 GLU A N 1
ATOM 1979 C CA . GLU A 1 256 ? -41.044 -10.996 42.928 1.00 89.62 256 GLU A CA 1
ATOM 1980 C C . GLU A 1 256 ? -42.057 -10.845 44.075 1.00 89.62 256 GLU A C 1
ATOM 1982 O O . GLU A 1 256 ? -43.016 -11.619 44.167 1.00 89.62 256 GLU A O 1
ATOM 1987 N N . VAL A 1 257 ? -41.865 -9.848 44.944 1.00 93.19 257 VAL A N 1
ATOM 1988 C CA . VAL A 1 257 ? -42.787 -9.545 46.045 1.00 93.19 257 VAL A CA 1
ATOM 1989 C C . VAL A 1 257 ? -44.133 -9.064 45.506 1.00 93.19 257 VAL A C 1
ATOM 1991 O O . VAL A 1 257 ? -45.157 -9.591 45.930 1.00 93.19 257 VAL A O 1
ATOM 1994 N N . GLU A 1 258 ? -44.161 -8.145 44.540 1.00 89.75 258 GLU A N 1
ATOM 1995 C CA . GLU A 1 258 ? -45.396 -7.666 43.907 1.00 89.75 258 GLU A CA 1
ATOM 1996 C C . GLU A 1 258 ? -46.181 -8.805 43.249 1.00 89.75 258 GLU A C 1
ATOM 1998 O O . GLU A 1 258 ? -47.401 -8.880 43.387 1.00 89.75 258 GLU A O 1
ATOM 2003 N N . SER A 1 259 ? -45.495 -9.731 42.575 1.00 91.69 259 SER A N 1
ATOM 2004 C CA . SER A 1 259 ? -46.120 -10.922 41.994 1.00 91.69 259 SER A CA 1
ATOM 2005 C C . SER A 1 259 ? -46.755 -11.818 43.066 1.00 91.69 259 SER A C 1
ATOM 2007 O O . SER A 1 259 ? -47.898 -12.258 42.921 1.00 91.69 259 SER A O 1
ATOM 2009 N N . LYS A 1 260 ? -46.056 -12.042 44.189 1.00 94.00 260 LYS A N 1
ATOM 2010 C CA . LYS A 1 260 ? -46.590 -12.804 45.333 1.00 94.00 260 LYS A CA 1
ATOM 2011 C C . LYS A 1 260 ? -47.775 -12.102 45.992 1.00 94.00 260 LYS A C 1
ATOM 2013 O O . LYS A 1 260 ? -48.728 -12.784 46.363 1.00 94.00 260 LYS A O 1
ATOM 2018 N N . VAL A 1 261 ? -47.728 -10.775 46.119 1.00 94.75 261 VAL A N 1
ATOM 2019 C CA . VAL A 1 261 ? -48.828 -9.964 46.657 1.00 94.75 261 VAL A CA 1
ATOM 2020 C C . VAL A 1 261 ? -50.046 -10.065 45.747 1.00 94.75 261 VAL A C 1
ATOM 2022 O O .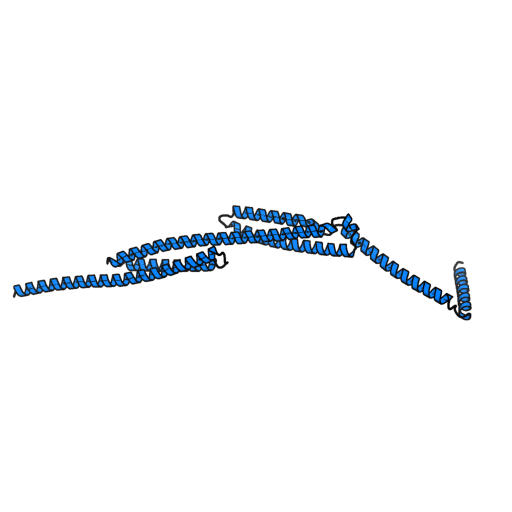 VAL A 1 261 ? -51.089 -10.490 46.225 1.00 94.75 261 VAL A O 1
ATOM 2025 N N . LYS A 1 262 ? -49.909 -9.840 44.434 1.00 95.19 262 LYS A N 1
ATOM 2026 C CA . LYS A 1 262 ? -51.016 -10.000 43.469 1.00 95.19 262 LYS A CA 1
ATOM 2027 C C . LYS A 1 262 ? -51.612 -11.409 43.484 1.00 95.19 262 LYS A C 1
ATOM 2029 O O . LYS A 1 262 ? -52.825 -11.582 43.414 1.00 95.19 262 LYS A O 1
ATOM 2034 N N . ALA A 1 263 ? -50.770 -12.437 43.596 1.00 94.69 263 ALA A N 1
ATOM 2035 C CA . ALA A 1 263 ? -51.235 -13.817 43.711 1.00 94.69 263 ALA A CA 1
ATOM 2036 C C . ALA A 1 263 ? -51.978 -14.084 45.033 1.00 94.69 263 ALA A C 1
ATOM 2038 O O . ALA A 1 263 ? -52.877 -14.924 45.068 1.00 94.69 263 ALA A O 1
ATOM 2039 N N . ALA A 1 264 ? -51.601 -13.411 46.123 1.00 95.12 264 ALA A N 1
ATOM 2040 C CA . ALA A 1 264 ? -52.302 -13.485 47.400 1.00 95.12 264 ALA A CA 1
ATOM 2041 C C . ALA A 1 264 ? -53.625 -12.705 47.366 1.00 95.12 264 ALA A C 1
ATOM 2043 O O . ALA A 1 264 ? -54.638 -13.253 47.790 1.00 95.12 264 ALA A O 1
ATOM 2044 N N . GLU A 1 265 ? -53.637 -11.496 46.801 1.00 95.25 265 GLU A N 1
ATOM 2045 C CA . GLU A 1 265 ? -54.841 -10.683 46.572 1.00 95.25 265 GLU A CA 1
ATOM 2046 C C . GLU A 1 265 ? -55.878 -11.467 45.765 1.00 95.25 265 GLU A C 1
ATOM 2048 O O . GLU A 1 265 ? -57.004 -11.637 46.220 1.00 95.25 265 GLU A O 1
ATOM 2053 N N . GLY A 1 266 ? -55.473 -12.101 44.659 1.00 95.19 266 GLY A N 1
ATOM 2054 C CA . GLY A 1 266 ? -56.379 -12.946 43.878 1.00 95.19 266 GLY A CA 1
ATOM 2055 C C . GLY A 1 266 ? -56.955 -14.138 44.658 1.00 95.19 266 GLY A C 1
ATOM 2056 O O . GLY A 1 266 ? -58.081 -14.555 44.402 1.00 95.19 266 GLY A O 1
ATOM 2057 N N . LYS A 1 267 ? -56.229 -14.693 45.640 1.00 95.00 267 LYS A N 1
ATOM 2058 C CA . LYS A 1 267 ? -56.772 -15.746 46.524 1.00 95.00 267 LYS A CA 1
ATOM 2059 C C . LYS A 1 267 ? -57.773 -15.188 47.532 1.00 95.00 267 LYS A C 1
ATOM 2061 O O . LYS A 1 267 ? -58.732 -15.884 47.858 1.00 95.00 267 LYS A O 1
ATOM 2066 N N . VAL A 1 268 ? -57.539 -13.976 48.035 1.00 96.31 268 VAL A N 1
ATOM 2067 C CA . VAL A 1 268 ? -58.462 -13.286 48.943 1.00 96.31 268 VAL A CA 1
ATOM 2068 C C . VAL A 1 268 ? -59.756 -12.945 48.212 1.00 96.31 268 VAL A C 1
ATOM 2070 O O . VAL A 1 268 ? -60.815 -13.270 48.734 1.00 96.31 268 VAL A O 1
ATOM 2073 N N . ASP A 1 269 ? -59.684 -12.424 46.986 1.00 94.94 269 ASP A N 1
ATOM 2074 C CA . ASP A 1 269 ? -60.866 -12.122 46.166 1.00 94.94 269 ASP A CA 1
ATOM 2075 C C . ASP A 1 269 ? -61.729 -13.370 45.925 1.00 94.94 269 ASP A C 1
ATOM 2077 O O . ASP A 1 269 ? -62.950 -13.334 46.079 1.00 94.94 269 ASP A O 1
ATOM 2081 N N . VAL A 1 270 ? -61.096 -14.506 45.603 1.00 95.06 270 VAL A N 1
ATOM 2082 C CA . VAL A 1 270 ? -61.791 -15.796 45.439 1.00 95.06 270 VAL A CA 1
ATOM 2083 C C . VAL A 1 270 ? -62.436 -16.251 46.751 1.00 95.06 270 VAL A C 1
ATOM 2085 O O . VAL A 1 270 ? -63.571 -16.726 46.748 1.00 95.06 270 VAL A O 1
ATOM 2088 N N . ALA A 1 271 ? -61.737 -16.108 47.879 1.00 92.94 271 ALA A N 1
ATOM 2089 C CA . ALA A 1 271 ? -62.280 -16.462 49.187 1.00 92.94 271 ALA A CA 1
ATOM 2090 C C . ALA A 1 271 ? -63.447 -15.546 49.597 1.00 92.94 271 ALA A C 1
ATOM 2092 O O . ALA A 1 271 ? -64.427 -16.027 50.160 1.00 92.94 271 ALA A O 1
ATOM 2093 N N . GLU A 1 272 ? -63.371 -14.249 49.292 1.00 93.44 272 GLU A N 1
ATOM 2094 C CA . GLU A 1 272 ? -64.434 -13.283 49.569 1.00 93.44 272 GLU A CA 1
ATOM 2095 C C . GLU A 1 272 ? -65.675 -13.552 48.707 1.00 93.44 272 GLU A C 1
ATOM 2097 O O . GLU A 1 272 ? -66.794 -13.520 49.219 1.00 93.44 272 GLU A O 1
ATOM 2102 N N . GLN A 1 273 ? -65.497 -13.881 47.423 1.00 92.56 273 GLN A N 1
ATOM 2103 C CA . GLN A 1 273 ? -66.596 -14.321 46.556 1.00 92.56 273 GLN A CA 1
ATOM 2104 C C . GLN A 1 273 ? -67.254 -15.597 47.087 1.00 92.56 273 GLN A C 1
ATOM 2106 O O . GLN A 1 273 ? -68.473 -15.632 47.234 1.00 92.56 273 GLN A O 1
ATOM 2111 N N . ALA A 1 274 ? -66.463 -16.606 47.464 1.00 90.25 274 ALA A N 1
ATOM 2112 C CA . ALA A 1 274 ? -66.987 -17.842 48.043 1.00 90.25 274 ALA A CA 1
ATOM 2113 C C . ALA A 1 274 ? -67.733 -17.603 49.371 1.00 90.25 274 ALA A C 1
ATOM 2115 O O . ALA A 1 274 ? -68.745 -18.250 49.640 1.00 90.25 274 ALA A O 1
ATOM 2116 N N . ALA A 1 275 ? -67.261 -16.666 50.201 1.00 89.88 275 ALA A N 1
ATOM 2117 C CA . ALA A 1 275 ? -67.941 -16.283 51.435 1.00 89.88 275 ALA A CA 1
ATOM 2118 C C . ALA A 1 275 ? -69.293 -15.605 51.157 1.00 89.88 275 ALA A C 1
ATOM 2120 O O . ALA A 1 275 ? -70.288 -15.973 51.780 1.00 89.88 275 ALA A O 1
ATOM 2121 N N . LYS A 1 276 ? -69.352 -14.678 50.190 1.00 92.25 276 LYS A N 1
ATOM 2122 C CA . LYS A 1 276 ? -70.608 -14.035 49.760 1.00 92.25 276 LYS A CA 1
ATOM 2123 C C . LYS A 1 276 ? -71.598 -15.048 49.183 1.00 92.25 276 LYS A C 1
ATOM 2125 O O . LYS A 1 276 ? -72.760 -15.045 49.572 1.00 92.25 276 LYS A O 1
ATOM 2130 N N . GLU A 1 277 ? -71.143 -15.970 48.334 1.00 88.56 277 GLU A N 1
ATOM 2131 C CA . GLU A 1 277 ? -71.986 -17.056 47.812 1.00 88.56 277 GLU A CA 1
ATOM 2132 C C . GLU A 1 277 ? -72.533 -17.957 48.931 1.00 88.56 277 GLU A C 1
ATOM 2134 O O . GLU A 1 277 ? -73.692 -18.371 48.890 1.00 88.56 277 GLU A O 1
ATOM 2139 N N . ALA A 1 278 ? -71.727 -18.244 49.959 1.00 85.25 278 ALA A N 1
ATOM 2140 C CA . ALA A 1 278 ? -72.164 -19.016 51.120 1.00 85.25 278 ALA A CA 1
ATOM 2141 C C . ALA A 1 278 ? -73.173 -18.259 52.008 1.00 85.25 278 ALA A C 1
ATOM 2143 O O . ALA A 1 278 ? -74.006 -18.898 52.659 1.00 85.25 278 ALA A O 1
ATOM 2144 N N . GLU A 1 279 ? -73.116 -16.923 52.049 1.00 85.88 279 GLU A N 1
ATOM 2145 C CA . GLU A 1 279 ? -74.124 -16.082 52.709 1.00 85.88 279 GLU A CA 1
ATOM 2146 C C . GLU A 1 279 ? -75.439 -16.031 51.922 1.00 85.88 279 GLU A C 1
ATOM 2148 O O . GLU A 1 279 ? -76.510 -16.158 52.519 1.00 85.88 279 GLU A O 1
ATOM 2153 N N . GLU A 1 280 ? -75.372 -15.889 50.596 1.00 85.50 280 GLU A N 1
ATOM 2154 C CA . GLU A 1 280 ? -76.548 -15.852 49.717 1.00 85.50 280 GLU A CA 1
ATOM 2155 C C . GLU A 1 280 ? -77.230 -17.221 49.584 1.00 85.50 280 GLU A C 1
ATOM 2157 O O . GLU A 1 280 ? -78.451 -17.297 49.430 1.00 85.50 280 GLU A O 1
ATOM 2162 N N . ASN A 1 281 ? -76.461 -18.308 49.689 1.00 83.81 281 ASN A N 1
ATOM 2163 C CA . ASN A 1 281 ? -76.947 -19.677 49.566 1.00 83.81 281 ASN A CA 1
ATOM 2164 C C . ASN A 1 281 ? -76.599 -20.496 50.826 1.00 83.81 281 ASN A C 1
ATOM 2166 O O . ASN A 1 281 ? -75.746 -21.392 50.791 1.00 83.81 281 ASN A O 1
ATOM 2170 N N . PRO A 1 282 ? -77.228 -20.181 51.976 1.00 71.50 282 PRO A N 1
ATOM 2171 C CA . PRO A 1 282 ? -76.879 -20.794 53.244 1.00 71.50 282 PRO A CA 1
ATOM 2172 C C . PRO A 1 282 ? -77.102 -22.304 53.182 1.00 71.50 282 PRO A C 1
ATOM 2174 O O . PRO A 1 282 ? -78.153 -22.783 52.754 1.00 71.50 282 PRO A O 1
ATOM 2177 N N . LEU A 1 283 ? -76.099 -23.053 53.648 1.00 65.69 283 LEU A N 1
ATOM 2178 C CA . LEU A 1 283 ? -76.121 -24.513 53.716 1.00 65.69 283 LEU A CA 1
ATOM 2179 C C . LEU A 1 283 ? -77.476 -25.032 54.242 1.00 65.69 283 LEU A C 1
ATOM 2181 O O . LEU A 1 283 ? -77.955 -24.517 55.262 1.00 65.69 283 LEU A O 1
ATOM 2185 N N . PRO A 1 284 ? -78.061 -26.074 53.610 1.00 62.56 284 PRO A N 1
ATOM 2186 C CA . PRO A 1 284 ? -79.321 -26.655 54.052 1.00 62.56 284 PRO A CA 1
ATOM 2187 C C . PRO A 1 284 ? -79.251 -26.978 55.547 1.00 62.56 284 PRO A C 1
ATOM 2189 O O . PRO A 1 284 ? -78.221 -27.441 56.034 1.00 62.56 284 PRO A O 1
ATOM 2192 N N . GLU A 1 285 ? -80.336 -26.746 56.283 1.00 60.25 285 GLU A N 1
ATOM 2193 C CA . GLU A 1 285 ? -80.390 -26.751 57.756 1.00 60.25 285 GLU A CA 1
ATOM 2194 C C . GLU A 1 285 ? -79.740 -27.991 58.415 1.00 60.25 285 GLU A C 1
ATOM 2196 O O . GLU A 1 285 ? -79.098 -27.899 59.463 1.00 60.25 285 GLU A O 1
ATOM 2201 N N . GLN A 1 286 ? -79.784 -29.144 57.740 1.00 57.91 286 GLN A N 1
ATOM 2202 C CA . GLN A 1 286 ? -79.130 -30.389 58.162 1.00 57.91 286 GLN A CA 1
ATOM 2203 C C . GLN A 1 286 ? -77.587 -30.324 58.174 1.00 57.91 286 GLN A C 1
ATOM 2205 O O . GLN A 1 286 ? -76.945 -30.940 59.027 1.00 57.91 286 GLN A O 1
ATOM 2210 N N . ALA A 1 287 ? -76.973 -29.573 57.258 1.00 62.28 287 ALA A N 1
ATOM 2211 C CA . ALA A 1 287 ? -75.527 -29.365 57.207 1.00 62.28 287 ALA A CA 1
ATOM 2212 C C . ALA A 1 287 ? -75.050 -28.371 58.279 1.00 62.28 287 ALA A C 1
ATOM 2214 O O . ALA A 1 287 ? -73.980 -28.574 58.857 1.00 62.28 287 ALA A O 1
ATOM 2215 N N . ARG A 1 288 ? -75.869 -27.364 58.628 1.00 62.47 288 ARG A N 1
ATOM 2216 C CA . ARG A 1 288 ? -75.583 -26.451 59.751 1.00 62.47 288 ARG A CA 1
ATOM 2217 C C . ARG A 1 288 ? -75.481 -27.204 61.079 1.00 62.47 288 ARG A C 1
ATOM 2219 O O . ARG A 1 288 ? -74.496 -27.030 61.789 1.00 62.47 288 ARG A O 1
ATOM 2226 N N . ILE A 1 289 ? -76.426 -28.103 61.368 1.00 69.44 289 ILE A N 1
ATOM 2227 C CA . ILE A 1 289 ? -76.437 -28.901 62.609 1.00 69.44 289 ILE A CA 1
ATOM 2228 C C . ILE A 1 289 ? -75.189 -29.794 62.721 1.00 69.44 289 ILE A C 1
ATOM 2230 O O . ILE A 1 289 ? -74.581 -29.882 63.790 1.00 69.44 289 ILE A O 1
ATOM 2234 N N . ARG A 1 290 ? -74.762 -30.430 61.619 1.00 67.19 290 ARG A N 1
ATOM 2235 C CA . ARG A 1 290 ? -73.541 -31.258 61.598 1.00 67.19 290 ARG A CA 1
ATOM 2236 C C . ARG A 1 290 ? -72.276 -30.448 61.870 1.00 67.19 290 ARG A C 1
ATOM 2238 O O . ARG A 1 290 ? -71.443 -30.901 62.651 1.00 67.19 290 ARG A O 1
ATOM 2245 N N . ALA A 1 291 ? -72.142 -29.268 61.265 1.00 70.00 291 ALA A N 1
ATOM 2246 C CA . ALA A 1 291 ? -70.977 -28.409 61.474 1.00 70.00 291 ALA A CA 1
ATOM 2247 C C . ALA A 1 291 ? -70.853 -27.966 62.944 1.00 70.00 291 ALA A C 1
ATOM 2249 O O . ALA A 1 291 ? -69.765 -28.017 63.516 1.00 70.00 291 ALA A O 1
ATOM 2250 N N . THR A 1 292 ? -71.971 -27.624 63.596 1.00 74.75 292 THR A N 1
ATOM 2251 C CA . THR A 1 292 ? -71.971 -27.272 65.026 1.00 74.75 292 THR A CA 1
ATOM 2252 C C . THR A 1 292 ? -71.552 -28.453 65.904 1.00 74.75 292 THR A C 1
ATOM 2254 O O . THR A 1 292 ? -70.785 -28.280 66.850 1.00 74.75 292 THR A O 1
ATOM 2257 N N . TYR A 1 293 ? -72.012 -29.666 65.581 1.00 71.19 293 TYR A N 1
ATOM 2258 C CA . TYR A 1 293 ? -71.677 -30.869 66.346 1.00 71.19 293 TYR A CA 1
ATOM 2259 C C . TYR A 1 293 ? -70.187 -31.222 66.270 1.00 71.19 293 TYR A C 1
ATOM 2261 O O . TYR A 1 293 ? -69.593 -31.592 67.282 1.00 71.19 293 TYR A O 1
ATOM 2269 N N . ILE A 1 294 ? -69.572 -31.076 65.093 1.00 76.19 294 ILE A N 1
ATOM 2270 C CA . ILE A 1 294 ? -68.140 -31.341 64.900 1.00 76.19 294 ILE A CA 1
ATOM 2271 C C . ILE A 1 294 ? -67.296 -30.323 65.676 1.00 76.19 294 ILE A C 1
ATOM 2273 O O . ILE A 1 294 ? -66.434 -30.731 66.451 1.00 76.19 294 ILE A O 1
ATOM 2277 N N . GLY A 1 295 ? -67.610 -29.025 65.585 1.00 78.19 295 GLY A N 1
ATOM 2278 C CA . GLY A 1 295 ? -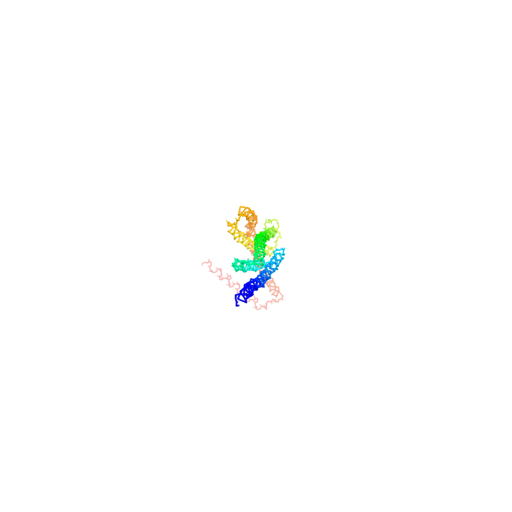66.867 -27.994 66.322 1.00 78.19 295 GLY A CA 1
ATOM 2279 C C . GLY A 1 295 ? -66.932 -28.165 67.847 1.00 78.19 295 GLY A C 1
ATOM 2280 O O . GLY A 1 295 ? -65.952 -27.921 68.549 1.00 78.19 295 GLY A O 1
ATOM 2281 N N . ILE A 1 296 ? -68.060 -28.649 68.380 1.00 76.62 296 ILE A N 1
ATOM 2282 C CA . ILE A 1 296 ? -68.185 -28.987 69.809 1.00 76.62 296 ILE A CA 1
ATOM 2283 C C . ILE A 1 296 ? -67.290 -30.181 70.180 1.00 76.62 296 ILE A C 1
ATOM 2285 O O . ILE A 1 296 ? -66.703 -30.193 71.265 1.00 76.62 296 ILE A O 1
ATOM 2289 N N . MET A 1 297 ? -67.186 -31.186 69.308 1.00 75.25 297 MET A N 1
ATOM 2290 C CA . MET A 1 297 ? -66.378 -32.386 69.552 1.00 75.25 297 MET A CA 1
ATOM 2291 C C . MET A 1 297 ? -64.875 -32.091 69.495 1.00 75.25 297 MET A C 1
ATOM 2293 O O . MET A 1 297 ? -64.135 -32.585 70.343 1.00 75.25 297 MET A O 1
ATOM 2297 N N . GLU A 1 298 ? -64.425 -31.246 68.568 1.00 78.81 298 GLU A N 1
ATOM 2298 C CA . GLU A 1 298 ? -63.015 -30.844 68.465 1.00 78.81 298 GLU A CA 1
ATOM 2299 C C . GLU A 1 298 ? -62.572 -30.009 69.669 1.00 78.81 298 GLU A C 1
ATOM 2301 O O . GLU A 1 298 ? -61.565 -30.334 70.298 1.00 78.81 298 GLU A O 1
ATOM 2306 N N . LYS A 1 299 ? -63.383 -29.031 70.100 1.00 76.19 299 LYS A N 1
ATOM 2307 C CA . LYS A 1 299 ? -63.098 -28.262 71.324 1.00 76.19 299 LYS A CA 1
ATOM 2308 C C . LYS A 1 299 ? -63.007 -29.158 72.559 1.00 76.19 299 LYS A C 1
ATOM 2310 O O . LYS A 1 299 ? -62.142 -28.966 73.413 1.00 76.19 299 LYS A O 1
ATOM 2315 N N . LYS A 1 300 ? -63.885 -30.163 72.662 1.00 71.12 300 LYS A N 1
ATOM 2316 C CA . LYS A 1 300 ? -63.816 -31.158 73.743 1.00 71.12 300 LYS A CA 1
ATOM 2317 C C . LYS A 1 300 ? -62.536 -31.989 73.679 1.00 71.12 300 LYS A C 1
ATOM 2319 O O . LYS A 1 300 ? -61.965 -32.264 74.731 1.00 71.12 300 LYS A O 1
ATOM 2324 N N . MET A 1 301 ? -62.068 -32.358 72.488 1.00 67.81 301 MET A N 1
ATOM 2325 C CA . MET A 1 301 ? -60.815 -33.102 72.337 1.00 67.81 301 MET A CA 1
ATOM 2326 C C . MET A 1 301 ? -59.585 -32.258 72.688 1.00 67.81 301 MET A C 1
ATOM 2328 O O . MET A 1 301 ? -58.738 -32.745 73.430 1.00 67.81 301 MET A O 1
ATOM 2332 N N . GLU A 1 302 ? -59.514 -30.987 72.287 1.00 71.25 302 GLU A N 1
ATOM 2333 C CA . GLU A 1 302 ? -58.405 -30.098 72.680 1.00 71.25 302 GLU A CA 1
ATOM 2334 C C . GLU A 1 302 ? -58.344 -29.873 74.196 1.00 71.25 302 GLU A C 1
ATOM 2336 O O . GLU A 1 302 ? -57.270 -29.914 74.792 1.00 71.25 302 GLU A O 1
ATOM 2341 N N . THR A 1 303 ? -59.499 -29.725 74.852 1.00 64.56 303 THR A N 1
ATOM 2342 C CA . THR A 1 303 ? -59.547 -29.546 76.315 1.00 64.56 303 THR A CA 1
ATOM 2343 C C . THR A 1 303 ? -59.141 -30.819 77.074 1.00 64.56 303 THR A C 1
ATOM 2345 O O . THR A 1 303 ? -58.749 -30.750 78.235 1.00 64.56 303 THR A O 1
ATOM 2348 N N . THR A 1 304 ? -59.210 -31.987 76.427 1.00 61.62 304 THR A N 1
ATOM 2349 C CA . THR A 1 304 ? -58.856 -33.283 77.032 1.00 61.62 304 THR A CA 1
ATOM 2350 C C . THR A 1 304 ? -57.353 -33.584 76.936 1.00 61.62 304 THR A C 1
ATOM 2352 O O . THR A 1 304 ? -56.862 -34.436 77.664 1.00 61.62 304 THR A O 1
ATOM 2355 N N . ILE A 1 305 ? -56.598 -32.875 76.086 1.00 55.66 305 ILE A N 1
ATOM 2356 C CA . ILE A 1 305 ? -55.161 -33.126 75.856 1.00 55.66 305 ILE A CA 1
ATOM 2357 C C . ILE A 1 305 ? -54.253 -32.259 76.765 1.00 55.66 305 ILE A C 1
ATOM 2359 O O . ILE A 1 305 ? -53.042 -32.457 76.798 1.00 55.66 305 ILE A O 1
ATOM 2363 N N . VAL A 1 306 ? -54.811 -31.335 77.561 1.00 52.81 306 VAL A N 1
ATOM 2364 C CA . VAL A 1 306 ? -54.049 -30.439 78.467 1.00 52.81 306 VAL A CA 1
ATOM 2365 C C . VAL A 1 306 ? -54.052 -30.910 79.940 1.00 52.81 306 VAL A C 1
ATOM 2367 O O . VAL A 1 306 ? -53.686 -30.149 80.831 1.00 52.81 306 VAL A O 1
ATOM 2370 N N . TYR A 1 307 ? -54.417 -32.165 80.224 1.00 49.41 307 TYR A N 1
ATOM 2371 C CA . TYR A 1 307 ? -54.306 -32.769 81.564 1.00 49.41 307 TYR A CA 1
ATOM 2372 C C . TYR A 1 307 ? -53.426 -34.016 81.573 1.00 49.41 307 TYR A C 1
ATOM 2374 O O . TYR A 1 307 ? -53.572 -34.846 80.649 1.00 49.41 307 TYR A O 1
#

Sequence (307 aa):
MKKVLEKVETRIKTAQKKLERIRIAQKELRERETSTALVSDVAEKMETVAKAIKEAKGVVDAAQGEEEEALKAASRAASLAKVAISMKLLEVKRFTAEAGIQAQRSLQEHQQSLQGSLAEIDVLKKKAAEQKEVSKRREASRKVEEAEALAEKAEQTSAAIFDDEKLASMSMIDIRQAGDLNQRAYKETIDAVNQAQRMITMLQIEAKNKENATELAADYAKLQARLRQAEANVSHCASLPEPVQKQLVLKGFIDEVESKVKAAEGKVDVAEQAAKEAEENPLPEQARIRATYIGIMEKKMETTIVY

pLDDT: mean 93.25, std 8.83, range [49.41, 98.69]